Protein AF-A0A1F1ZVW0-F1 (afdb_monomer_lite)

Foldseek 3Di:
DQLVLLLPDDQDDLVLLLVLLVCLQPFFAAQDADPVFFDFPPDDDPPLKDKDWDFLLLEHADHPPDPVSDDPLQCCVVCVPDPDPDPDPDPSSVLSVVLSVVSVCSCPVVVVCQQQCADPVRHRNPDQQNAFEWEWAFAPLGIHTYGDDHNRSSSSSCVSSSPGIGIHIYRYTDDPRFADQDDPDPQNLLLLLLQQLCCVLVQWPFPDSNPRNPGRDIHGDDRQNSLNHALVSNLSNQVSSCVSSVHHDQDASSPHHPVCSPDSVSSSVNSVVVVCVVVVVVVVVVVVPVVDDDDDDDDPPVPVPPDD

pLDDT: mean 71.46, std 17.88, range [31.06, 96.62]

Structure (mmCIF, N/CA/C/O backbone):
data_AF-A0A1F1ZVW0-F1
#
_entry.id   AF-A0A1F1ZVW0-F1
#
loop_
_atom_site.group_PDB
_atom_site.id
_atom_site.type_symbol
_atom_site.label_atom_id
_atom_site.label_alt_id
_atom_site.label_comp_id
_atom_site.label_asym_id
_atom_site.label_entity_id
_atom_site.label_seq_id
_atom_site.pdbx_PDB_ins_code
_atom_site.Cartn_x
_atom_site.Cartn_y
_atom_site.Cartn_z
_atom_site.occupancy
_atom_site.B_iso_or_equiv
_atom_site.auth_seq_id
_atom_site.auth_comp_id
_atom_site.auth_asym_id
_atom_site.auth_atom_id
_atom_site.pdbx_PDB_model_num
ATOM 1 N N . MET A 1 1 ? -19.404 8.427 11.739 1.00 70.25 1 MET A N 1
ATOM 2 C CA . MET A 1 1 ? -19.498 7.125 11.038 1.00 70.25 1 MET A CA 1
ATOM 3 C C . MET A 1 1 ? -18.916 6.008 11.901 1.00 70.25 1 MET A C 1
ATOM 5 O O . MET A 1 1 ? -19.648 5.076 12.195 1.00 70.25 1 MET A O 1
ATOM 9 N N . LEU A 1 2 ? -17.689 6.172 12.412 1.00 77.31 2 LEU A N 1
ATOM 10 C CA . LEU A 1 2 ? -17.030 5.263 13.364 1.00 77.31 2 LEU A CA 1
ATOM 11 C C . LEU A 1 2 ? -17.899 4.812 14.555 1.00 77.31 2 LEU A C 1
ATOM 13 O O . LEU A 1 2 ? -18.105 3.619 14.720 1.00 77.31 2 LEU A O 1
ATOM 17 N N . ILE A 1 3 ? -18.454 5.743 15.347 1.00 76.06 3 ILE A N 1
ATOM 18 C CA . ILE A 1 3 ? -19.299 5.408 16.517 1.00 76.06 3 ILE A CA 1
ATOM 19 C C . ILE A 1 3 ? -20.437 4.461 16.127 1.00 76.06 3 ILE A C 1
ATOM 21 O O . ILE A 1 3 ? -20.631 3.419 16.741 1.00 76.06 3 ILE A O 1
ATOM 25 N N . LYS A 1 4 ? -21.166 4.804 15.058 1.00 78.88 4 LYS A N 1
ATOM 26 C CA . LYS A 1 4 ? -22.288 3.995 14.571 1.00 78.88 4 LYS A CA 1
ATOM 27 C C . LYS A 1 4 ? -21.830 2.605 14.124 1.00 78.88 4 LYS A C 1
ATOM 29 O O . LYS A 1 4 ? -22.519 1.639 14.422 1.00 78.88 4 LYS A O 1
ATOM 34 N N . HIS A 1 5 ? -20.676 2.508 13.457 1.00 84.50 5 HIS A N 1
ATOM 35 C CA . HIS A 1 5 ? -20.071 1.228 13.071 1.00 84.50 5 HIS A CA 1
ATOM 36 C C . HIS A 1 5 ? -19.801 0.359 14.304 1.00 84.50 5 HIS A C 1
ATOM 38 O O . HIS A 1 5 ? -20.358 -0.732 14.404 1.00 84.50 5 HIS A O 1
ATOM 44 N N . LEU A 1 6 ? -19.067 0.894 15.288 1.00 83.06 6 LEU A N 1
ATOM 45 C CA . LEU A 1 6 ? -18.725 0.196 16.535 1.00 83.06 6 LEU A CA 1
ATOM 46 C C . LEU A 1 6 ? -19.959 -0.212 17.357 1.00 83.06 6 LEU A C 1
ATOM 48 O O . LEU A 1 6 ? -19.974 -1.274 17.967 1.00 83.06 6 LEU A O 1
ATOM 52 N N . GLN A 1 7 ? -21.015 0.602 17.358 1.00 83.19 7 GLN A N 1
ATOM 53 C CA . GLN A 1 7 ? -22.271 0.281 18.048 1.00 83.19 7 GLN A CA 1
ATOM 54 C C . GLN A 1 7 ? -23.087 -0.803 17.341 1.00 83.19 7 GLN A C 1
ATOM 56 O O . GLN A 1 7 ? -23.836 -1.532 17.991 1.00 83.19 7 GLN A O 1
ATOM 61 N N . SER A 1 8 ? -22.981 -0.878 16.014 1.00 85.44 8 SER A N 1
ATOM 62 C CA . SER A 1 8 ? -23.747 -1.817 15.190 1.00 85.44 8 SER A CA 1
ATOM 63 C C . SER A 1 8 ? -23.077 -3.180 15.024 1.00 85.44 8 SER A C 1
ATOM 65 O O . SER A 1 8 ? -23.758 -4.162 14.729 1.00 85.44 8 SER A O 1
ATOM 67 N N . MET A 1 9 ? -21.755 -3.251 15.202 1.00 86.38 9 MET A N 1
ATOM 68 C CA . MET A 1 9 ? -21.007 -4.484 15.004 1.00 86.38 9 MET A CA 1
ATOM 69 C C . MET A 1 9 ? -21.168 -5.443 16.185 1.00 86.38 9 MET A C 1
ATOM 71 O O . MET A 1 9 ? -21.270 -5.047 17.348 1.00 86.38 9 MET A O 1
ATOM 75 N N . LYS A 1 10 ? -21.138 -6.743 15.891 1.00 88.56 10 LYS A N 1
ATOM 76 C CA . LYS A 1 10 ? -20.913 -7.756 16.920 1.00 88.56 10 LYS A CA 1
ATOM 77 C C . LYS A 1 10 ? -19.448 -7.669 17.344 1.00 88.56 10 LYS A C 1
ATOM 79 O O . LYS A 1 10 ? -18.580 -7.703 16.478 1.00 88.56 10 LYS A O 1
ATOM 84 N N . VAL A 1 11 ? -19.187 -7.581 18.649 1.00 87.38 11 VAL A N 1
ATOM 85 C CA . VAL A 1 11 ? -17.819 -7.574 19.186 1.00 87.38 11 VAL A CA 1
ATOM 86 C C . VAL A 1 11 ? -17.130 -8.896 18.815 1.00 87.38 11 VAL A C 1
ATOM 88 O O . VAL A 1 11 ? -17.617 -9.948 19.246 1.00 87.38 11 VAL A O 1
ATOM 91 N N . PRO A 1 12 ? -16.050 -8.869 18.013 1.00 88.75 12 PRO A N 1
ATOM 92 C CA . PRO A 1 12 ? -15.309 -10.073 17.662 1.00 88.75 12 PRO A CA 1
ATOM 93 C C . PRO A 1 12 ? -14.530 -10.602 18.874 1.00 88.75 12 PRO A C 1
ATOM 95 O O . PRO A 1 12 ? -14.140 -9.842 19.770 1.00 88.75 12 PRO A O 1
ATOM 98 N N . ASP A 1 13 ? -14.308 -11.913 18.921 1.00 92.06 13 ASP A N 1
ATOM 99 C CA . ASP A 1 13 ? -13.436 -12.495 19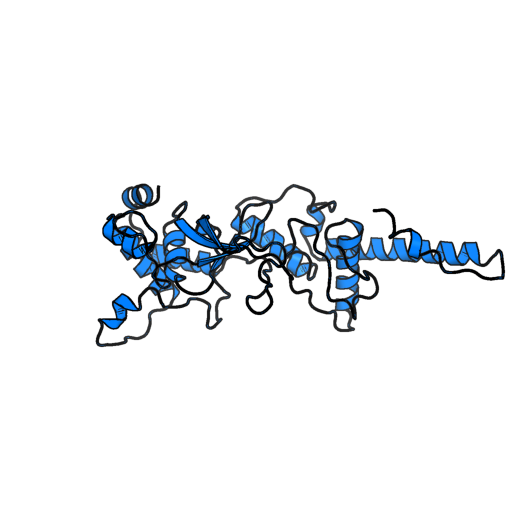.940 1.00 92.06 13 ASP A CA 1
ATOM 100 C C . ASP A 1 13 ? -11.951 -12.220 19.633 1.00 92.06 13 ASP A C 1
ATOM 102 O O . ASP A 1 13 ? -11.577 -11.802 18.533 1.00 92.06 13 ASP A O 1
ATOM 106 N N . VAL A 1 14 ? -11.090 -12.404 20.638 1.00 88.88 14 VAL A N 1
ATOM 107 C CA . VAL A 1 14 ? -9.652 -12.116 20.508 1.00 88.88 14 VAL A CA 1
ATOM 108 C C . VAL A 1 14 ? -8.997 -13.026 19.467 1.00 88.88 14 VAL A C 1
ATOM 110 O O . VAL A 1 14 ? -8.087 -12.584 18.768 1.00 88.88 14 VAL A O 1
ATOM 113 N N . ASP A 1 15 ? -9.470 -14.263 19.304 1.00 92.19 15 ASP A N 1
ATOM 114 C CA . ASP A 1 15 ? -8.920 -15.212 18.332 1.00 92.19 15 ASP A CA 1
ATOM 115 C C . ASP A 1 15 ? -9.205 -14.769 16.891 1.00 92.19 15 ASP A C 1
ATOM 117 O O . ASP A 1 15 ? -8.332 -14.836 16.020 1.00 92.19 15 ASP A O 1
ATOM 121 N N . GLU A 1 16 ? -10.417 -14.286 16.623 1.00 94.62 16 GLU A N 1
ATOM 122 C CA . GLU A 1 16 ? -10.809 -13.705 15.346 1.00 94.62 16 GLU A CA 1
ATOM 123 C C . GLU A 1 16 ? -10.012 -12.431 15.054 1.00 94.62 16 GLU A C 1
ATOM 125 O O . GLU A 1 16 ? -9.454 -12.293 13.963 1.00 94.62 16 GLU A O 1
ATOM 130 N N . LEU A 1 17 ? -9.891 -11.527 16.031 1.00 92.44 17 LEU A N 1
ATOM 131 C CA . LEU A 1 17 ? -9.107 -10.296 15.887 1.00 92.44 17 LEU A CA 1
ATOM 132 C C . LEU A 1 17 ? -7.632 -10.600 15.632 1.00 92.44 17 LEU A C 1
ATOM 134 O O . LEU A 1 17 ? -7.040 -10.020 14.724 1.00 92.44 17 LEU A O 1
ATOM 138 N N . THR A 1 18 ? -7.060 -11.559 16.360 1.00 90.19 18 THR A N 1
ATOM 139 C CA . THR A 1 18 ? -5.677 -12.012 16.171 1.00 90.19 18 THR A CA 1
ATOM 140 C C . THR A 1 18 ? -5.469 -12.486 14.737 1.00 90.19 18 THR A C 1
ATOM 142 O O . THR A 1 18 ? -4.550 -12.013 14.073 1.00 90.19 18 THR A O 1
ATOM 145 N N . LYS A 1 19 ? -6.365 -13.329 14.201 1.00 92.06 19 LYS A N 1
ATOM 146 C CA . LYS A 1 19 ? -6.298 -13.775 12.796 1.00 92.06 19 LYS A CA 1
ATOM 147 C C . LYS A 1 19 ? -6.348 -12.604 11.818 1.00 92.06 19 LYS A C 1
ATOM 149 O O . LYS A 1 19 ? -5.546 -12.559 10.887 1.00 92.06 19 LYS A O 1
ATOM 154 N N . ARG A 1 20 ? -7.255 -11.644 12.026 1.00 92.44 20 ARG A N 1
ATOM 155 C CA . ARG A 1 20 ? -7.374 -10.450 11.172 1.00 92.44 20 ARG A CA 1
ATOM 156 C C . ARG A 1 20 ? -6.099 -9.606 11.201 1.00 92.44 20 ARG A C 1
ATOM 158 O O . ARG A 1 20 ? -5.652 -9.158 10.150 1.00 92.44 20 ARG A O 1
ATOM 165 N N . ILE A 1 21 ? -5.480 -9.433 12.367 1.00 88.69 21 ILE A N 1
ATOM 166 C CA . ILE A 1 21 ? -4.239 -8.660 12.517 1.00 88.69 21 ILE A CA 1
ATOM 167 C C . ILE A 1 21 ? -3.048 -9.418 11.925 1.00 88.69 21 ILE A C 1
ATOM 169 O O . ILE A 1 21 ? -2.211 -8.804 11.273 1.00 88.69 21 ILE A O 1
ATOM 173 N N . THR A 1 22 ? -2.981 -10.745 12.064 1.00 88.00 22 THR A N 1
ATOM 174 C CA . THR A 1 22 ? -1.976 -11.564 11.367 1.00 88.00 22 THR A CA 1
ATOM 175 C C . THR A 1 22 ? -2.105 -11.419 9.852 1.00 88.00 22 THR A C 1
ATOM 177 O O . THR A 1 22 ? -1.102 -11.226 9.165 1.00 88.00 22 THR A O 1
ATOM 180 N N . LEU A 1 23 ? -3.331 -11.455 9.320 1.00 88.56 23 LEU A N 1
ATOM 181 C CA . LEU A 1 23 ? -3.586 -11.206 7.899 1.00 88.56 23 LEU A CA 1
ATOM 182 C C . LEU A 1 23 ? -3.176 -9.785 7.504 1.00 88.56 23 LEU A C 1
ATOM 184 O O . LEU A 1 23 ? -2.506 -9.616 6.497 1.00 88.56 23 LEU A O 1
ATOM 188 N N . PHE A 1 24 ? -3.509 -8.776 8.313 1.00 86.62 24 PHE A N 1
ATOM 189 C CA . PHE A 1 24 ? -3.108 -7.379 8.110 1.00 86.62 24 PHE A CA 1
ATOM 190 C C . PHE A 1 24 ? -1.580 -7.205 8.076 1.00 86.62 24 PHE A C 1
ATOM 192 O O . PHE A 1 24 ? -1.043 -6.542 7.193 1.00 86.62 24 PHE A O 1
ATOM 199 N N . ALA A 1 25 ? -0.870 -7.858 8.995 1.00 83.81 25 ALA A N 1
ATOM 200 C CA . ALA A 1 25 ? 0.585 -7.836 9.100 1.00 83.81 25 ALA A CA 1
ATOM 201 C C . ALA A 1 25 ? 1.308 -8.577 7.969 1.00 83.81 25 ALA A C 1
ATOM 203 O O . ALA A 1 25 ? 2.457 -8.257 7.664 1.00 83.81 25 ALA A O 1
ATOM 204 N N . SER A 1 26 ? 0.666 -9.571 7.360 1.00 84.44 26 SER A N 1
ATOM 205 C CA . SER A 1 26 ? 1.253 -10.402 6.301 1.00 84.44 26 SER A CA 1
ATOM 206 C C . SER A 1 26 ? 0.891 -9.942 4.890 1.00 84.44 26 SER A C 1
ATOM 208 O O . SER A 1 26 ? 1.300 -10.585 3.926 1.00 84.44 26 SER A O 1
ATOM 210 N N . ARG A 1 27 ? 0.162 -8.827 4.745 1.00 85.12 27 ARG A N 1
ATOM 211 C CA . ARG A 1 27 ? -0.215 -8.305 3.427 1.00 85.12 27 ARG A CA 1
ATOM 212 C C . ARG A 1 27 ? 1.022 -8.026 2.563 1.00 85.12 27 ARG A C 1
ATOM 214 O O . ARG A 1 27 ? 2.027 -7.538 3.096 1.00 85.12 27 ARG A O 1
ATOM 221 N N . PRO A 1 28 ? 0.941 -8.290 1.246 1.00 85.12 28 PRO A N 1
ATOM 222 C CA . PRO A 1 28 ? 1.934 -7.817 0.292 1.00 85.12 28 PRO A CA 1
ATOM 223 C C . PRO A 1 28 ? 2.124 -6.303 0.408 1.00 85.12 28 PRO A C 1
ATOM 225 O O . PRO A 1 28 ? 1.180 -5.572 0.726 1.00 85.12 28 PRO A O 1
ATOM 228 N N . ARG A 1 29 ? 3.344 -5.832 0.154 1.00 83.31 29 ARG A N 1
ATOM 229 C CA . ARG A 1 29 ? 3.700 -4.416 0.262 1.00 83.31 29 ARG A CA 1
ATOM 230 C C . ARG A 1 29 ? 4.197 -3.925 -1.090 1.00 83.31 29 ARG A C 1
ATOM 232 O O . ARG A 1 29 ? 5.075 -4.573 -1.651 1.00 83.31 29 ARG A O 1
ATOM 239 N N . PRO A 1 30 ? 3.675 -2.804 -1.607 1.00 85.88 30 PRO A N 1
ATOM 240 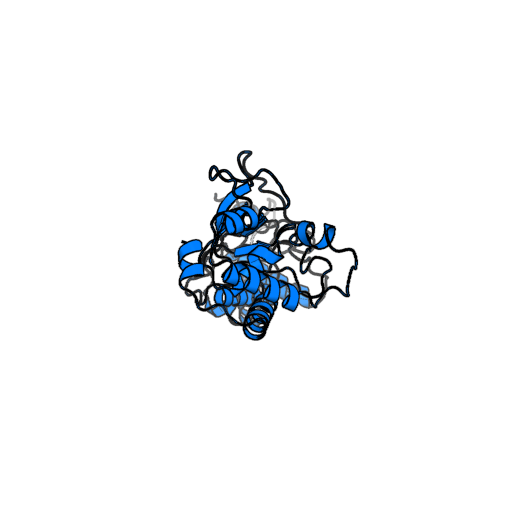C CA . PRO A 1 30 ? 4.356 -2.113 -2.679 1.00 85.88 30 PRO A CA 1
ATOM 241 C C . PRO A 1 30 ? 5.701 -1.604 -2.176 1.00 85.88 30 PRO A C 1
ATOM 243 O O . PRO A 1 30 ? 5.868 -1.312 -0.988 1.00 85.88 30 PRO A O 1
ATOM 246 N N . TYR A 1 31 ? 6.647 -1.471 -3.091 1.00 80.12 31 TYR A N 1
ATOM 247 C CA . TYR A 1 31 ? 7.909 -0.815 -2.825 1.00 80.12 31 TYR A CA 1
ATOM 248 C C . TYR A 1 31 ? 7.637 0.639 -2.423 1.00 80.12 31 TYR A C 1
ATOM 250 O O . TYR A 1 31 ? 7.040 1.403 -3.173 1.00 80.12 31 TYR A O 1
ATOM 258 N N . LEU A 1 32 ? 8.018 1.038 -1.213 1.00 75.81 32 LEU A N 1
ATOM 259 C CA . LEU A 1 32 ? 7.829 2.403 -0.721 1.00 75.81 32 LEU A CA 1
ATOM 260 C C . LEU A 1 32 ? 9.190 2.971 -0.314 1.00 75.81 32 LEU A C 1
ATOM 262 O O . LEU A 1 32 ? 10.005 2.232 0.237 1.00 75.81 32 LEU A O 1
ATOM 266 N N . PRO A 1 33 ? 9.450 4.268 -0.547 1.00 66.69 33 PRO A N 1
ATOM 267 C CA . PRO A 1 33 ? 10.715 4.881 -0.175 1.00 66.69 33 PRO A CA 1
ATOM 268 C C . PRO A 1 33 ? 10.929 4.762 1.336 1.00 66.69 33 PRO A C 1
ATOM 270 O O . PRO A 1 33 ? 10.017 5.007 2.133 1.00 66.69 33 PRO A O 1
ATOM 273 N N . ASP A 1 34 ? 12.129 4.345 1.730 1.00 60.72 34 ASP A N 1
ATOM 274 C CA . ASP A 1 34 ? 12.476 4.152 3.135 1.00 60.72 34 ASP A CA 1
ATOM 275 C C . ASP A 1 34 ? 12.414 5.482 3.908 1.00 60.72 34 ASP A C 1
ATOM 277 O O . ASP A 1 34 ? 12.718 6.538 3.356 1.00 60.72 34 ASP A O 1
ATOM 281 N N . GLU A 1 35 ? 12.033 5.450 5.188 1.00 53.25 35 GLU A N 1
ATOM 282 C CA . GLU A 1 35 ? 11.898 6.651 6.041 1.00 53.25 35 GLU A CA 1
ATOM 283 C C . GLU A 1 35 ? 13.219 7.435 6.146 1.00 53.25 35 GLU A C 1
ATOM 285 O O . GLU A 1 35 ? 13.221 8.653 6.302 1.00 53.25 35 GLU A O 1
ATOM 290 N N . SER A 1 36 ? 14.347 6.731 6.007 1.00 46.09 36 SER A N 1
ATOM 291 C CA . SER A 1 36 ? 15.713 7.268 6.027 1.00 46.09 36 SER A CA 1
ATOM 292 C C . SER A 1 36 ? 16.114 8.001 4.736 1.00 46.09 36 SER A C 1
ATOM 294 O O . SER A 1 36 ? 17.089 8.753 4.736 1.00 46.09 36 SER A O 1
ATOM 296 N N . PHE A 1 37 ? 15.395 7.751 3.634 1.00 40.69 37 PHE A N 1
ATOM 297 C CA . PHE A 1 37 ? 15.713 8.219 2.277 1.00 40.69 37 PHE A CA 1
ATOM 298 C C . PHE A 1 37 ? 14.573 9.000 1.606 1.00 40.69 37 PHE A C 1
ATOM 300 O O . PHE A 1 37 ? 14.809 9.667 0.597 1.00 40.69 37 PHE A O 1
ATOM 307 N N . GLY A 1 38 ? 13.356 8.946 2.152 1.00 42.25 38 GLY A N 1
ATOM 308 C CA . GLY A 1 38 ? 12.219 9.735 1.703 1.00 42.25 38 GLY A CA 1
ATOM 309 C C . GLY A 1 38 ? 12.491 11.211 1.949 1.00 42.25 38 GLY A C 1
ATOM 310 O O . GLY A 1 38 ? 12.619 11.653 3.090 1.00 42.25 38 GLY A O 1
ATOM 311 N N . GLN A 1 39 ? 12.596 11.991 0.879 1.00 45.06 39 GLN A N 1
ATOM 312 C CA . GLN A 1 39 ? 12.628 13.435 1.025 1.00 45.06 39 GLN A CA 1
ATOM 313 C C . GLN A 1 39 ? 11.200 13.895 1.321 1.00 45.06 39 GLN A C 1
ATOM 315 O O . GLN A 1 39 ? 10.241 13.494 0.661 1.00 45.06 39 GLN A O 1
ATOM 320 N N . LEU A 1 40 ? 11.065 14.740 2.341 1.00 49.38 40 LEU A N 1
ATOM 321 C CA . LEU A 1 40 ? 9.912 15.624 2.489 1.00 49.38 40 LEU A CA 1
ATOM 322 C C . LEU A 1 40 ? 9.681 16.382 1.175 1.00 49.38 40 LEU A C 1
ATOM 324 O O . LEU A 1 40 ? 10.642 16.652 0.454 1.00 49.38 40 LEU A O 1
ATOM 328 N N . TYR A 1 41 ? 8.423 16.705 0.879 1.00 43.06 41 TYR A N 1
ATOM 329 C CA . TYR A 1 41 ? 7.949 17.341 -0.352 1.00 43.06 41 TYR A CA 1
ATOM 330 C C . TYR A 1 41 ? 8.822 18.553 -0.756 1.00 43.06 41 TYR A C 1
ATOM 332 O O . TYR A 1 41 ? 8.572 19.697 -0.387 1.00 43.06 41 TYR A O 1
ATOM 340 N N . ALA A 1 42 ? 9.880 18.340 -1.541 1.00 43.94 42 ALA A N 1
ATOM 341 C CA . ALA A 1 42 ? 10.711 19.423 -2.057 1.00 43.94 42 ALA A CA 1
ATOM 342 C C . ALA A 1 42 ? 9.993 20.049 -3.260 1.00 43.94 42 ALA A C 1
ATOM 344 O O . ALA A 1 42 ? 10.318 19.772 -4.413 1.00 43.94 42 ALA A O 1
ATOM 345 N N . GLY A 1 43 ? 8.950 20.837 -2.988 1.00 39.88 43 GLY A N 1
ATOM 346 C CA . GLY A 1 43 ? 8.089 21.390 -4.031 1.00 39.88 43 GLY A CA 1
ATOM 347 C C . GLY A 1 43 ? 7.474 22.746 -3.720 1.00 39.88 43 GLY A C 1
ATOM 348 O O . GLY A 1 43 ? 7.610 23.642 -4.546 1.00 39.88 43 GLY A O 1
ATOM 349 N N . LEU A 1 44 ? 6.820 22.935 -2.568 1.00 37.38 44 LEU A N 1
ATOM 350 C CA . LEU A 1 44 ? 6.193 24.210 -2.184 1.00 37.38 44 LEU A CA 1
ATOM 351 C C . LEU A 1 44 ? 6.099 24.340 -0.646 1.00 37.38 44 LEU A C 1
ATOM 353 O O . LEU A 1 44 ? 5.929 23.322 0.011 1.00 37.38 44 LEU A O 1
ATOM 357 N N . PRO A 1 45 ? 6.178 25.552 -0.053 1.00 41.91 45 PRO A N 1
ATOM 358 C CA . PRO A 1 45 ? 6.372 25.741 1.393 1.00 41.91 45 PRO A CA 1
ATOM 359 C C . PRO A 1 45 ? 5.120 25.606 2.276 1.00 41.91 45 PRO A C 1
ATOM 361 O O . PRO A 1 45 ? 5.162 26.034 3.428 1.00 41.91 45 PRO A O 1
ATOM 364 N N . GLU A 1 46 ? 3.992 25.091 1.787 1.00 42.59 46 GLU A N 1
ATOM 365 C CA . GLU A 1 46 ? 2.729 25.182 2.532 1.00 42.59 46 GLU A CA 1
ATOM 366 C C . GLU A 1 46 ? 1.991 23.834 2.596 1.00 42.59 46 GLU A C 1
ATOM 368 O O . GLU A 1 46 ? 1.203 23.489 1.723 1.00 42.59 46 GLU A O 1
ATOM 373 N N . GLN A 1 47 ? 2.256 23.151 3.721 1.00 48.31 47 GLN A N 1
ATOM 374 C CA . GLN A 1 47 ? 1.561 22.013 4.349 1.00 48.31 47 GLN A CA 1
ATOM 375 C C . GLN A 1 47 ? 1.903 20.597 3.852 1.00 48.31 47 GLN A C 1
ATOM 377 O O . GLN A 1 47 ? 1.092 19.910 3.246 1.00 48.31 47 GLN A O 1
ATOM 382 N N . ASP A 1 48 ? 3.080 20.115 4.273 1.00 60.34 48 ASP A N 1
ATOM 383 C CA . ASP A 1 48 ? 3.542 18.714 4.167 1.00 60.34 48 ASP A CA 1
ATOM 384 C C . ASP A 1 48 ? 2.763 17.721 5.052 1.00 60.34 48 ASP A C 1
ATOM 386 O O . ASP A 1 48 ? 3.024 16.520 5.033 1.00 60.34 48 ASP A O 1
ATOM 390 N N . VAL A 1 49 ? 1.833 18.226 5.864 1.00 70.75 49 VAL A N 1
ATOM 391 C CA . VAL A 1 49 ? 1.080 17.475 6.865 1.00 70.75 49 VAL A CA 1
ATOM 392 C C . VAL A 1 49 ? -0.369 17.963 6.863 1.00 70.75 49 VAL A C 1
ATOM 394 O O . VAL A 1 49 ? -0.624 19.145 7.105 1.00 70.75 49 VAL A O 1
ATOM 397 N N . GLU A 1 50 ? -1.315 17.056 6.625 1.00 81.31 50 GLU A N 1
ATOM 398 C CA . GLU A 1 50 ? -2.753 17.346 6.561 1.00 81.31 50 GLU A CA 1
ATOM 399 C C . GLU A 1 50 ? -3.555 16.416 7.481 1.00 81.31 50 GLU A C 1
ATOM 401 O O . GLU A 1 50 ? -3.237 15.241 7.644 1.00 81.31 50 GLU A O 1
ATOM 406 N N . TRP A 1 51 ? -4.653 16.922 8.049 1.00 81.25 51 TRP A N 1
ATOM 407 C CA . TRP A 1 51 ? -5.653 16.076 8.700 1.00 81.25 51 TRP A CA 1
ATOM 408 C C . TRP A 1 51 ? -6.630 15.497 7.683 1.00 81.25 51 TRP A C 1
ATOM 410 O O . TRP A 1 51 ? -7.436 16.223 7.107 1.00 81.25 51 TRP A O 1
ATOM 420 N N . SER A 1 52 ? -6.602 14.178 7.522 1.00 84.56 52 SER A N 1
ATOM 421 C CA . SER A 1 52 ? -7.425 13.452 6.556 1.00 84.56 52 SER A CA 1
ATOM 422 C C . SER A 1 52 ? -8.216 12.320 7.202 1.00 84.56 52 SER A C 1
ATOM 424 O O . SER A 1 52 ? -7.814 11.734 8.207 1.00 84.56 52 SER A O 1
ATOM 426 N N . TRP A 1 53 ? -9.357 11.985 6.600 1.00 86.38 53 TRP A N 1
ATOM 427 C CA . TRP A 1 53 ? -10.085 10.757 6.913 1.00 86.38 53 TRP A CA 1
ATOM 428 C C . TRP A 1 53 ? -9.524 9.621 6.064 1.00 86.38 53 TRP A C 1
ATOM 430 O O . TRP A 1 53 ? -9.800 9.552 4.869 1.00 86.38 53 TRP A O 1
ATOM 440 N N . ILE A 1 54 ? -8.764 8.720 6.679 1.00 88.19 54 ILE A N 1
ATOM 441 C CA . ILE A 1 54 ? -8.115 7.607 5.979 1.00 88.19 54 ILE A CA 1
ATOM 442 C C . ILE A 1 54 ? -8.853 6.297 6.234 1.00 88.19 54 ILE A C 1
ATOM 444 O O . ILE A 1 54 ? -9.461 6.118 7.290 1.00 88.19 54 ILE A O 1
ATOM 448 N N . ASN A 1 55 ? -8.772 5.360 5.290 1.00 90.38 55 ASN A N 1
ATOM 449 C CA . ASN A 1 55 ? -9.246 3.991 5.485 1.00 90.38 55 ASN A CA 1
ATOM 450 C C . ASN A 1 55 ? -8.145 3.157 6.174 1.00 90.38 55 ASN A C 1
ATOM 452 O O . ASN A 1 55 ? -7.124 2.887 5.535 1.00 90.38 55 ASN A O 1
ATOM 456 N N . PRO A 1 56 ? -8.339 2.688 7.425 1.00 89.00 56 PRO A N 1
ATOM 457 C CA . PRO A 1 56 ? -7.360 1.857 8.131 1.00 89.00 56 PRO A CA 1
ATOM 458 C C . PRO A 1 56 ? -6.950 0.594 7.370 1.00 89.00 56 PRO A C 1
ATOM 460 O O . PRO A 1 56 ? -5.813 0.147 7.483 1.00 89.00 56 PRO A O 1
ATOM 463 N N . ASN A 1 57 ? -7.844 0.028 6.553 1.00 88.44 57 ASN A N 1
ATOM 464 C CA . ASN A 1 57 ? -7.535 -1.156 5.753 1.00 88.44 57 ASN A CA 1
ATOM 465 C C . ASN A 1 57 ? -6.553 -0.885 4.611 1.00 88.44 57 ASN A C 1
ATOM 467 O O . ASN A 1 57 ? -6.012 -1.844 4.070 1.00 88.44 57 ASN A O 1
ATOM 471 N N . ARG A 1 58 ? -6.303 0.376 4.254 1.00 88.25 58 ARG A N 1
ATOM 472 C CA . ARG A 1 58 ? -5.296 0.764 3.255 1.00 88.25 58 ARG A CA 1
ATOM 473 C C . ARG A 1 58 ? -3.959 1.157 3.886 1.00 88.25 58 ARG A C 1
ATOM 475 O O . ARG A 1 58 ? -3.049 1.581 3.178 1.00 88.25 58 ARG A O 1
ATOM 482 N N . ALA A 1 59 ? -3.845 1.025 5.207 1.00 88.44 59 ALA A N 1
ATOM 483 C CA . ALA A 1 59 ? -2.600 1.239 5.917 1.00 88.44 59 ALA A CA 1
ATOM 484 C C . ALA A 1 59 ? -1.738 -0.031 5.941 1.00 88.44 59 ALA A C 1
ATOM 486 O O . ALA A 1 59 ? -2.244 -1.148 6.041 1.00 88.44 59 ALA A O 1
ATOM 487 N N . LEU A 1 60 ? -0.425 0.157 5.886 1.00 86.50 60 LEU A N 1
ATOM 488 C CA . LEU A 1 60 ? 0.582 -0.889 5.960 1.00 86.50 60 LEU A CA 1
ATOM 489 C C . LEU A 1 60 ? 1.339 -0.798 7.282 1.00 86.50 60 LEU A C 1
ATOM 491 O O . LEU A 1 60 ? 1.829 0.270 7.663 1.00 86.50 60 LEU A O 1
ATOM 495 N N . LEU A 1 61 ? 1.474 -1.943 7.957 1.00 80.19 61 LEU A N 1
ATOM 496 C CA . LEU A 1 61 ? 2.476 -2.101 9.009 1.00 80.19 61 LEU A CA 1
ATOM 497 C C . LEU A 1 61 ? 3.873 -2.114 8.388 1.00 80.19 61 LEU A C 1
ATOM 499 O O . LEU A 1 61 ? 4.063 -2.607 7.268 1.00 80.19 61 LEU A O 1
ATOM 503 N N . LYS A 1 62 ? 4.860 -1.656 9.167 1.00 73.88 62 LYS A N 1
ATOM 504 C CA . LYS A 1 62 ? 6.279 -1.856 8.852 1.00 73.88 62 LYS A CA 1
ATOM 505 C C . LYS A 1 62 ? 6.584 -3.351 8.691 1.00 73.88 62 LYS A C 1
ATOM 507 O O . LYS A 1 62 ? 5.749 -4.211 8.986 1.00 73.88 62 LYS A O 1
ATOM 512 N N . GLU A 1 63 ? 7.758 -3.681 8.168 1.00 68.50 63 GLU A N 1
ATOM 513 C CA . GLU A 1 63 ? 8.105 -5.077 7.906 1.00 68.50 63 GLU A CA 1
ATOM 514 C C . GLU A 1 63 ? 8.138 -5.918 9.196 1.00 68.50 63 GLU A C 1
ATOM 516 O O . GLU A 1 63 ? 8.692 -5.471 10.211 1.00 68.50 63 GLU A O 1
ATOM 521 N N . PRO A 1 64 ? 7.560 -7.135 9.190 1.00 63.44 64 PRO A N 1
ATOM 522 C CA . PRO A 1 64 ? 7.650 -8.058 10.313 1.00 63.44 64 PRO A CA 1
ATOM 523 C C . PRO A 1 64 ? 9.109 -8.354 10.668 1.00 63.44 64 PRO A C 1
ATOM 525 O O . PRO A 1 64 ? 9.949 -8.531 9.795 1.00 63.44 64 PRO A O 1
ATOM 528 N N . GLY A 1 65 ? 9.421 -8.414 11.963 1.00 58.59 65 GLY A N 1
ATOM 529 C CA . GLY A 1 65 ? 10.787 -8.675 12.438 1.00 58.59 65 GLY A CA 1
ATOM 530 C C . GLY A 1 65 ? 11.689 -7.439 12.530 1.00 58.59 65 GLY A C 1
ATOM 531 O O . GLY A 1 65 ? 12.762 -7.522 13.126 1.00 58.59 65 GLY A O 1
ATOM 532 N N . THR A 1 66 ? 11.247 -6.274 12.048 1.00 58.69 66 THR A N 1
ATOM 533 C CA . THR A 1 66 ? 11.945 -5.004 12.299 1.00 58.69 66 THR A CA 1
ATOM 534 C C . THR A 1 66 ? 11.677 -4.493 13.718 1.00 58.69 66 THR A C 1
ATOM 536 O O . THR A 1 66 ? 10.607 -4.711 14.299 1.00 58.69 66 THR A O 1
ATOM 539 N N . GLN A 1 67 ? 12.640 -3.773 14.309 1.00 53.69 67 GLN A N 1
ATOM 540 C CA . GLN A 1 67 ? 12.474 -3.185 15.650 1.00 53.69 67 GLN A CA 1
ATOM 541 C C . GLN A 1 67 ? 11.255 -2.248 15.724 1.00 53.69 67 GLN A C 1
ATOM 543 O O . GLN A 1 67 ? 10.585 -2.192 16.758 1.00 53.69 67 GLN A O 1
ATOM 548 N N . SER A 1 68 ? 10.929 -1.593 14.609 1.00 55.59 68 SER A N 1
ATOM 549 C CA . SER A 1 68 ? 9.831 -0.644 14.433 1.00 55.59 68 SER A CA 1
ATOM 550 C C . SER A 1 68 ? 8.514 -1.275 13.961 1.00 55.59 68 SER A C 1
ATOM 552 O O . SER A 1 68 ? 7.539 -0.541 13.810 1.00 55.59 68 SER A O 1
ATOM 554 N N . PHE A 1 69 ? 8.449 -2.609 13.780 1.00 56.44 69 PHE A N 1
ATOM 555 C CA . PHE A 1 69 ? 7.263 -3.332 13.286 1.00 56.44 69 PHE A CA 1
ATOM 556 C C . PHE A 1 69 ? 5.965 -2.831 13.931 1.00 56.44 69 PHE A C 1
ATOM 558 O O . PHE A 1 69 ? 4.985 -2.548 13.242 1.00 56.44 69 PHE A O 1
ATOM 565 N N . ILE A 1 70 ? 5.994 -2.654 15.258 1.00 58.97 70 ILE A N 1
ATOM 566 C CA . ILE A 1 70 ? 4.952 -1.971 16.017 1.00 58.97 70 ILE A CA 1
ATOM 567 C C . ILE A 1 70 ? 5.624 -1.168 17.147 1.00 58.97 70 ILE A C 1
ATOM 569 O O . ILE A 1 70 ? 6.365 -1.744 17.948 1.00 58.97 70 ILE A O 1
ATOM 573 N N . HIS A 1 71 ? 5.397 0.150 17.196 1.00 55.19 71 HIS A N 1
ATOM 574 C CA . HIS A 1 71 ? 5.849 1.012 18.293 1.00 55.19 71 HIS A CA 1
ATOM 575 C C . HIS A 1 71 ? 4.793 1.069 19.406 1.00 55.19 71 HIS A C 1
ATOM 577 O O . HIS A 1 71 ? 3.708 1.623 19.216 1.00 55.19 71 HIS A O 1
ATOM 583 N N . ASP A 1 72 ? 5.148 0.535 20.574 1.00 47.53 72 ASP A N 1
ATOM 584 C CA . ASP A 1 72 ? 4.322 0.560 21.781 1.00 47.53 72 ASP A CA 1
ATOM 585 C C . ASP A 1 72 ? 4.464 1.905 22.510 1.00 47.53 72 ASP A C 1
ATOM 587 O O . ASP A 1 72 ? 5.305 2.099 23.389 1.00 47.53 72 ASP A O 1
ATOM 591 N N . ALA A 1 73 ? 3.677 2.884 22.071 1.00 48.47 73 ALA A N 1
ATOM 592 C CA . ALA A 1 73 ? 3.437 4.113 22.829 1.00 48.47 73 ALA A CA 1
ATOM 593 C C . ALA A 1 73 ? 1.958 4.273 23.219 1.00 48.47 73 ALA A C 1
ATOM 595 O O . ALA A 1 73 ? 1.631 5.129 24.038 1.00 48.47 73 ALA A O 1
ATOM 596 N N . SER A 1 74 ? 1.065 3.463 22.638 1.00 45.84 74 SER A N 1
ATOM 597 C CA . SER A 1 74 ? -0.390 3.577 22.792 1.00 45.84 74 SER A CA 1
ATOM 598 C C . SER A 1 74 ? -0.879 3.144 24.169 1.00 45.84 74 SER A C 1
ATOM 600 O O . SER A 1 74 ? -1.802 3.764 24.687 1.00 45.84 74 SER A O 1
ATOM 602 N N . ASP A 1 75 ? -0.242 2.131 24.763 1.00 45.69 75 ASP A N 1
ATOM 603 C CA . ASP A 1 75 ? -0.584 1.625 26.094 1.00 45.69 75 ASP A CA 1
ATOM 604 C C . ASP A 1 75 ? 0.353 2.158 27.185 1.00 45.69 75 ASP A C 1
ATOM 606 O O . ASP A 1 75 ? 0.241 1.765 28.344 1.00 45.69 75 ASP A O 1
ATOM 610 N N . ARG A 1 76 ? 1.250 3.103 26.871 1.00 47.72 76 ARG A N 1
ATOM 611 C CA . ARG A 1 76 ? 2.175 3.673 27.863 1.00 47.72 76 ARG A CA 1
ATOM 612 C C . ARG A 1 76 ? 1.432 4.296 29.048 1.00 47.72 76 ARG A C 1
ATOM 614 O O . ARG A 1 76 ? 1.795 4.031 30.183 1.00 47.72 76 ARG A O 1
ATOM 621 N N . ALA A 1 77 ? 0.337 5.014 28.795 1.00 46.41 77 ALA A N 1
ATOM 622 C CA . ALA A 1 77 ? -0.511 5.568 29.853 1.00 46.41 77 ALA A CA 1
ATOM 623 C C . ALA A 1 77 ? -1.204 4.483 30.707 1.00 46.41 77 ALA A C 1
ATOM 625 O O . ALA A 1 77 ? -1.419 4.681 31.898 1.00 46.41 77 ALA A O 1
ATOM 626 N N . TYR A 1 78 ? -1.524 3.322 30.127 1.00 49.28 78 TYR A N 1
ATOM 627 C CA . TYR A 1 78 ? -2.131 2.194 30.840 1.00 49.28 78 TYR A CA 1
ATOM 628 C C . TYR A 1 78 ? -1.091 1.406 31.660 1.00 49.28 78 TYR A C 1
ATOM 630 O O . TYR A 1 78 ? -1.337 1.063 32.818 1.00 49.28 78 TYR A O 1
ATOM 638 N N . TYR A 1 79 ? 0.097 1.171 31.096 1.00 50.16 79 TYR A N 1
ATOM 639 C CA . TYR A 1 79 ? 1.191 0.441 31.743 1.00 50.16 79 TYR A CA 1
ATOM 640 C C . TYR A 1 79 ? 2.003 1.280 32.736 1.00 50.16 79 TYR A C 1
ATOM 642 O O . TYR A 1 79 ? 2.589 0.708 33.654 1.00 50.16 79 TYR A O 1
ATOM 650 N N . ASP A 1 80 ? 2.000 2.613 32.632 1.00 51.06 80 ASP A N 1
ATOM 651 C CA . ASP A 1 80 ? 2.609 3.503 33.634 1.00 51.06 80 ASP A CA 1
ATOM 652 C C . ASP A 1 80 ? 1.919 3.377 35.013 1.00 51.06 80 ASP A C 1
ATOM 654 O O . ASP A 1 80 ? 2.499 3.738 36.039 1.00 51.06 80 ASP A O 1
ATOM 658 N N . HIS A 1 81 ? 0.710 2.801 35.062 1.00 47.00 81 HIS A N 1
ATOM 659 C CA . HIS A 1 81 ? -0.050 2.539 36.287 1.00 47.00 81 HIS A CA 1
ATOM 660 C C . HIS A 1 81 ? 0.024 1.086 36.796 1.00 47.00 81 HIS A C 1
ATOM 662 O O . HIS A 1 81 ? -0.537 0.795 37.854 1.00 47.00 81 HIS A O 1
ATOM 668 N N . GLN A 1 82 ? 0.719 0.175 36.103 1.00 48.81 82 GLN A N 1
ATOM 669 C CA . GLN A 1 82 ? 0.886 -1.215 36.543 1.00 48.81 82 GLN A CA 1
ATOM 670 C C . GLN A 1 82 ? 2.278 -1.447 37.147 1.00 48.81 82 GLN A C 1
ATOM 672 O O . GLN A 1 82 ? 3.309 -1.235 36.515 1.00 48.81 82 GLN A O 1
ATOM 677 N N . SER A 1 83 ? 2.312 -1.916 38.396 1.00 43.28 83 SER A N 1
ATOM 678 C CA . SER A 1 83 ? 3.538 -2.151 39.175 1.00 43.28 83 SER A CA 1
ATOM 679 C C . SER A 1 83 ? 4.361 -3.366 38.724 1.00 43.28 83 SER A C 1
ATOM 681 O O . SER A 1 83 ? 5.511 -3.504 39.135 1.00 43.28 83 SER A O 1
ATOM 683 N N . GLU A 1 84 ? 3.816 -4.229 37.864 1.00 49.03 84 GLU A N 1
ATOM 684 C CA . GLU A 1 84 ? 4.500 -5.414 37.345 1.00 49.03 84 GLU A CA 1
ATOM 685 C C . GLU A 1 84 ? 4.514 -5.385 35.816 1.00 49.03 84 GLU A C 1
ATOM 687 O O . GLU A 1 84 ? 3.496 -5.583 35.155 1.00 49.03 84 GLU A O 1
ATOM 692 N N . ARG A 1 85 ? 5.697 -5.158 35.235 1.00 46.00 85 ARG A N 1
ATOM 693 C CA . ARG A 1 85 ? 5.923 -5.363 33.801 1.00 46.00 85 ARG A CA 1
ATOM 694 C C . ARG A 1 85 ? 5.951 -6.868 33.535 1.00 46.00 85 ARG A C 1
ATOM 696 O O . ARG A 1 85 ? 7.006 -7.494 33.632 1.00 46.00 85 ARG A O 1
ATOM 703 N N . GLY A 1 86 ? 4.791 -7.457 33.249 1.00 46.16 86 GLY A N 1
ATOM 704 C CA . GLY A 1 86 ? 4.704 -8.825 32.737 1.00 46.16 86 GLY A CA 1
ATOM 705 C C . GLY A 1 86 ? 5.493 -8.994 31.431 1.00 46.16 86 GLY A C 1
ATOM 706 O O . GLY A 1 86 ? 5.953 -8.018 30.831 1.00 46.16 86 GLY A O 1
ATOM 707 N N . ARG A 1 87 ? 5.655 -10.239 30.955 1.00 44.47 87 ARG A N 1
ATOM 708 C CA . ARG A 1 87 ? 6.117 -10.463 29.573 1.00 44.47 87 ARG A CA 1
ATOM 709 C C . ARG A 1 87 ? 5.170 -9.700 28.651 1.00 44.47 87 ARG A C 1
ATOM 711 O O . ARG A 1 87 ? 3.973 -9.961 28.692 1.00 44.47 87 ARG A O 1
ATOM 718 N N . SER A 1 88 ? 5.714 -8.778 27.856 1.00 47.84 88 SER A N 1
ATOM 719 C CA . SER A 1 88 ? 4.955 -8.120 26.793 1.00 47.84 88 SER A CA 1
ATOM 720 C C . SER A 1 88 ? 4.267 -9.224 25.978 1.00 47.84 88 SER A C 1
ATOM 722 O O . SER A 1 88 ? 4.968 -10.158 25.561 1.00 47.84 88 SER A O 1
ATOM 724 N N . PRO A 1 89 ? 2.926 -9.212 25.856 1.00 52.62 89 PRO A N 1
ATOM 725 C CA . PRO A 1 89 ? 2.226 -10.186 25.032 1.00 52.62 89 PRO A CA 1
ATOM 726 C C . PRO A 1 89 ? 2.795 -10.153 23.611 1.00 52.62 89 PRO A C 1
ATOM 728 O O . PRO A 1 89 ? 3.410 -9.166 23.195 1.00 52.62 89 PRO A O 1
ATOM 731 N N . ASP A 1 90 ? 2.611 -11.241 22.860 1.00 69.00 90 ASP A N 1
ATOM 732 C CA . ASP A 1 90 ? 2.886 -11.199 21.425 1.00 69.00 90 ASP A CA 1
ATOM 733 C C . ASP A 1 90 ? 2.206 -9.954 20.827 1.00 69.00 90 ASP A C 1
ATOM 735 O O . ASP A 1 90 ? 1.049 -9.653 21.140 1.00 69.00 90 ASP A O 1
ATOM 739 N N . ARG A 1 91 ? 2.945 -9.184 20.017 1.00 73.62 91 ARG A N 1
ATOM 740 C CA . ARG A 1 91 ? 2.496 -7.855 19.580 1.00 73.62 91 ARG A CA 1
ATOM 741 C C . ARG A 1 91 ? 1.177 -7.919 18.795 1.00 73.62 91 ARG A C 1
ATOM 743 O O . ARG A 1 91 ? 0.413 -6.959 18.843 1.00 73.62 91 ARG A O 1
ATOM 750 N N . ILE A 1 92 ? 0.899 -9.027 18.096 1.00 78.62 92 ILE A N 1
ATOM 751 C CA . ILE A 1 92 ? -0.364 -9.252 17.377 1.00 78.62 92 ILE A CA 1
ATOM 752 C C . ILE A 1 92 ? -1.500 -9.441 18.385 1.00 78.62 92 ILE A C 1
ATOM 754 O O . ILE A 1 92 ? -2.530 -8.777 18.269 1.00 78.62 92 ILE A O 1
ATOM 758 N N . THR A 1 93 ? -1.308 -10.302 19.388 1.00 78.38 93 THR A N 1
ATOM 759 C CA . THR A 1 93 ? -2.304 -10.532 20.446 1.00 78.38 93 THR A CA 1
ATOM 760 C C . THR A 1 93 ? -2.592 -9.253 21.232 1.00 78.38 93 THR A C 1
ATOM 762 O O . THR A 1 93 ? -3.755 -8.950 21.476 1.00 78.38 93 THR A O 1
ATOM 765 N N . GLY A 1 94 ? -1.573 -8.439 21.529 1.00 78.06 94 GLY A N 1
ATOM 766 C CA . GLY A 1 94 ? -1.770 -7.136 22.175 1.00 78.06 94 GLY A CA 1
ATOM 767 C C . GLY A 1 94 ? -2.648 -6.177 21.354 1.00 78.06 94 GLY A C 1
ATOM 768 O O . GLY A 1 94 ? -3.541 -5.532 21.897 1.00 78.06 94 GLY A O 1
ATOM 769 N N . ILE A 1 95 ? -2.476 -6.127 20.023 1.00 81.75 95 ILE A N 1
ATOM 770 C CA . ILE A 1 95 ? -3.375 -5.347 19.148 1.00 81.75 95 ILE A CA 1
ATOM 771 C C . ILE A 1 95 ? -4.795 -5.936 19.159 1.00 81.75 95 ILE A C 1
ATOM 773 O O . ILE A 1 95 ? -5.762 -5.178 19.116 1.00 81.75 95 ILE A O 1
ATOM 777 N N . ALA A 1 96 ? -4.942 -7.262 19.229 1.00 87.38 96 ALA A N 1
ATOM 778 C CA . ALA A 1 96 ? -6.245 -7.928 19.250 1.00 87.38 96 ALA A CA 1
ATOM 779 C C . ALA A 1 96 ? -7.027 -7.619 20.534 1.00 87.38 96 ALA A C 1
ATOM 781 O O . ALA A 1 96 ? -8.198 -7.244 20.472 1.00 87.38 96 ALA A O 1
ATOM 782 N N . GLU A 1 97 ? -6.370 -7.714 21.689 1.00 84.06 97 GLU A N 1
ATOM 783 C CA . GLU A 1 97 ? -6.935 -7.327 22.985 1.00 84.06 97 GLU A CA 1
ATOM 784 C C . GLU A 1 97 ? -7.318 -5.846 22.993 1.00 84.06 97 GLU A C 1
ATOM 786 O O . GLU A 1 97 ? -8.411 -5.478 23.437 1.00 84.06 97 GLU A O 1
ATOM 791 N N . PHE A 1 98 ? -6.466 -4.991 22.420 1.00 81.81 98 PHE A N 1
ATOM 792 C CA . PHE A 1 98 ? -6.776 -3.577 22.297 1.00 81.81 98 PHE A CA 1
ATOM 793 C C . PHE A 1 98 ? -7.987 -3.327 21.390 1.00 81.81 98 PHE A C 1
ATOM 795 O O . PHE A 1 98 ? -8.907 -2.622 21.792 1.00 81.81 98 PHE A O 1
ATOM 802 N N . ALA A 1 99 ? -8.050 -3.944 20.209 1.00 87.06 99 ALA A N 1
ATOM 803 C CA . ALA A 1 99 ? -9.210 -3.864 19.321 1.00 87.06 99 ALA A CA 1
ATOM 804 C C . ALA A 1 99 ? -10.497 -4.311 20.029 1.00 87.06 99 ALA A C 1
ATOM 806 O O . ALA A 1 99 ? -11.538 -3.660 19.914 1.00 87.06 99 ALA A O 1
ATOM 807 N N . GLN A 1 100 ? -10.424 -5.376 20.826 1.00 87.31 100 GLN A N 1
ATOM 808 C CA . GLN A 1 100 ? -11.565 -5.840 21.601 1.00 87.31 100 GLN A CA 1
ATOM 809 C C . GLN A 1 100 ? -11.995 -4.818 22.664 1.00 87.31 100 GLN A C 1
ATOM 811 O O . GLN A 1 100 ? -13.195 -4.600 22.837 1.00 87.31 100 GLN A O 1
ATOM 816 N N . ARG A 1 101 ? -11.049 -4.150 23.338 1.00 82.25 101 ARG A N 1
ATOM 817 C CA . ARG A 1 101 ? -11.342 -3.045 24.270 1.00 82.25 101 ARG A CA 1
ATOM 818 C C . ARG A 1 101 ? -12.113 -1.920 23.571 1.00 82.25 101 ARG A C 1
ATOM 820 O O . ARG A 1 101 ? -13.189 -1.559 24.041 1.00 82.25 101 ARG A O 1
ATOM 827 N N . ILE A 1 102 ? -11.645 -1.465 22.405 1.00 81.69 102 ILE A N 1
ATOM 828 C CA . ILE A 1 102 ? -12.322 -0.430 21.594 1.00 81.69 102 ILE A CA 1
ATOM 829 C C . ILE A 1 102 ? -13.759 -0.845 21.252 1.00 81.69 102 ILE A C 1
ATOM 831 O O . ILE A 1 102 ? -14.697 -0.056 21.373 1.00 81.69 102 ILE A O 1
ATOM 835 N N . ALA A 1 103 ? -13.947 -2.093 20.819 1.00 84.19 103 ALA A N 1
ATOM 836 C CA . ALA A 1 103 ? -15.264 -2.610 20.462 1.00 84.19 103 ALA A CA 1
ATOM 837 C C . ALA A 1 103 ? -16.199 -2.725 21.680 1.00 84.19 103 ALA A C 1
ATOM 839 O O . ALA A 1 103 ? -17.389 -2.417 21.580 1.00 84.19 103 ALA A O 1
ATOM 840 N N . ASN A 1 104 ? -15.670 -3.125 22.839 1.00 83.38 104 ASN A N 1
ATOM 841 C CA . ASN A 1 104 ? -16.423 -3.237 24.091 1.00 83.38 104 ASN A CA 1
ATOM 842 C C . ASN A 1 104 ? -16.859 -1.884 24.654 1.00 83.38 104 ASN A C 1
ATOM 844 O O . ASN A 1 104 ? -17.936 -1.796 25.240 1.00 83.38 104 ASN A O 1
ATOM 848 N N . GLU A 1 105 ? -16.081 -0.829 24.421 1.00 79.81 105 GLU A N 1
ATOM 849 C CA . GLU A 1 105 ? -16.465 0.547 24.751 1.00 79.81 105 GLU A CA 1
ATOM 850 C C . GLU A 1 105 ? -17.611 1.064 23.862 1.00 79.81 105 GLU A C 1
ATOM 852 O O . GLU A 1 105 ? -18.155 2.131 24.127 1.00 79.81 105 GLU A O 1
ATOM 857 N N . ARG A 1 106 ? -18.012 0.323 22.811 1.00 70.31 106 ARG A N 1
ATOM 858 C CA . ARG A 1 106 ? -19.164 0.609 21.924 1.00 70.31 106 ARG A CA 1
ATOM 859 C C . ARG A 1 106 ? -19.235 2.058 21.439 1.00 70.31 106 ARG A C 1
ATOM 861 O O . ARG A 1 106 ? -20.313 2.607 21.205 1.00 70.31 106 ARG A O 1
ATOM 868 N N . GLY A 1 107 ? -18.081 2.688 21.286 1.00 62.88 107 GLY A N 1
ATOM 869 C CA . GLY A 1 107 ? -17.991 4.080 20.900 1.00 62.88 107 GLY A CA 1
ATOM 870 C C . GLY A 1 107 ? -18.579 5.075 21.901 1.00 62.88 107 GLY A C 1
ATOM 871 O O . GLY A 1 107 ? -19.127 6.091 21.467 1.00 62.88 107 GLY A O 1
ATOM 872 N N . GLU A 1 108 ? -18.482 4.805 23.208 1.00 70.12 108 GLU A N 1
ATOM 873 C CA . GLU A 1 108 ? -18.632 5.845 24.227 1.00 70.12 108 GLU A CA 1
ATOM 874 C C . GLU A 1 108 ? -17.759 7.044 23.846 1.00 70.12 108 GLU A C 1
ATOM 876 O O . GLU A 1 108 ? -16.558 6.916 23.598 1.00 70.12 108 GLU A O 1
ATOM 881 N N . GLU A 1 109 ? -18.390 8.215 23.750 1.00 65.25 109 GLU A N 1
ATOM 882 C CA . GLU A 1 109 ? -17.788 9.410 23.155 1.00 65.25 109 GLU A CA 1
ATOM 883 C C . GLU A 1 109 ? -16.458 9.769 23.821 1.00 65.25 109 GLU A C 1
ATOM 885 O O . GLU A 1 109 ? -15.486 10.057 23.130 1.00 65.25 109 GLU A O 1
ATOM 890 N N . ARG A 1 110 ? -16.388 9.642 25.151 1.00 67.31 110 ARG A N 1
ATOM 891 C CA . ARG A 1 110 ? -15.181 9.898 25.939 1.00 67.31 110 ARG A CA 1
ATOM 892 C C . ARG A 1 110 ? -14.045 8.910 25.638 1.00 67.31 110 ARG A C 1
ATOM 894 O O . ARG A 1 110 ? -12.906 9.343 25.510 1.00 67.31 110 ARG A O 1
ATOM 901 N N . GLY A 1 111 ? -14.350 7.618 25.499 1.00 66.12 111 GLY A N 1
ATOM 902 C CA . GLY A 1 111 ? -13.353 6.587 25.178 1.00 66.12 111 GLY A CA 1
ATOM 903 C C . GLY A 1 111 ? -12.796 6.753 23.764 1.00 66.12 111 GLY A C 1
ATOM 904 O O . GLY A 1 111 ? -11.590 6.685 23.550 1.00 66.12 111 GLY A O 1
ATOM 905 N N . LEU A 1 112 ? -13.649 7.101 22.794 1.00 66.19 112 LEU A N 1
ATOM 906 C CA . LEU A 1 112 ? -13.199 7.389 21.427 1.00 66.19 112 LEU A CA 1
ATOM 907 C C . LEU A 1 112 ? -12.449 8.710 21.291 1.00 66.19 112 LEU A C 1
ATOM 909 O O . LEU A 1 112 ? -11.536 8.803 20.474 1.00 66.19 112 LEU A O 1
ATOM 913 N N . GLN A 1 113 ? -12.834 9.723 22.060 1.00 66.38 113 GLN A N 1
ATOM 914 C CA . GLN A 1 113 ? -12.110 10.987 22.152 1.00 66.38 113 GLN A CA 1
ATOM 915 C C . GLN A 1 113 ? -10.674 10.750 22.628 1.00 66.38 113 GLN A C 1
ATOM 917 O O . GLN A 1 113 ? -9.725 11.189 21.982 1.00 66.38 113 GLN A O 1
ATOM 922 N N . GLU A 1 114 ? -10.498 9.955 23.680 1.00 63.56 114 GLU A N 1
ATOM 923 C CA . GLU A 1 114 ? -9.178 9.546 24.164 1.00 63.56 114 GLU A CA 1
ATOM 924 C C . GLU A 1 114 ? -8.420 8.688 23.136 1.00 63.56 114 GLU A C 1
ATOM 926 O O . GLU A 1 114 ? -7.236 8.912 22.879 1.00 63.56 114 GLU A O 1
ATOM 931 N N . LEU A 1 115 ? -9.116 7.758 22.477 1.00 67.19 115 LEU A N 1
ATOM 932 C CA . LEU A 1 115 ? -8.540 6.880 21.462 1.00 67.19 115 LEU A CA 1
ATOM 933 C C . LEU A 1 115 ? -8.016 7.632 20.232 1.00 67.19 115 LEU A C 1
ATOM 935 O O . LEU A 1 115 ? -6.976 7.265 19.693 1.00 67.19 115 LEU A O 1
ATOM 939 N N . LEU A 1 116 ? -8.754 8.636 19.762 1.00 68.12 116 LEU A N 1
ATOM 940 C CA . LEU A 1 116 ? -8.451 9.381 18.538 1.00 68.12 116 LEU A CA 1
ATOM 941 C C . LEU A 1 116 ? -7.681 10.679 18.803 1.00 68.12 116 LEU A C 1
ATOM 943 O O . LEU A 1 116 ? -7.363 11.400 17.858 1.00 68.12 116 LEU A O 1
ATOM 947 N N . GLY A 1 117 ? -7.419 11.006 20.071 1.00 64.19 117 GLY A N 1
ATOM 948 C CA . GLY A 1 117 ? -6.849 12.292 20.453 1.00 64.19 117 GLY A CA 1
ATOM 949 C C . GLY A 1 117 ? -7.762 13.464 20.083 1.00 64.19 117 GLY A C 1
ATOM 950 O O . GLY A 1 117 ? -7.277 14.481 19.599 1.00 64.19 117 GLY A O 1
ATOM 951 N N . ILE A 1 118 ? -9.076 13.329 20.277 1.00 65.25 118 ILE A N 1
ATOM 952 C CA . ILE A 1 118 ? -10.081 14.380 20.059 1.00 65.25 118 ILE A CA 1
ATOM 953 C C . ILE A 1 118 ? -10.545 14.889 21.428 1.00 65.25 118 ILE A C 1
ATOM 955 O O . ILE A 1 118 ? -10.914 14.107 22.294 1.00 65.25 118 ILE A O 1
ATOM 959 N N . GLY A 1 119 ? -10.498 16.197 21.649 1.00 62.84 119 GLY A N 1
ATOM 960 C CA . GLY A 1 119 ? -10.931 16.858 22.871 1.00 62.84 119 GLY A CA 1
ATOM 961 C C . GLY A 1 119 ? -12.450 16.878 23.001 1.00 62.84 119 GLY A C 1
ATOM 962 O O . GLY A 1 119 ? -13.187 16.657 22.039 1.00 62.84 119 GLY A O 1
ATOM 963 N N . SER A 1 120 ? -12.938 17.201 24.198 1.00 65.38 120 SER A N 1
ATOM 964 C CA . SER A 1 120 ? -14.378 17.287 24.473 1.00 65.38 120 SER A CA 1
ATOM 965 C C . SER A 1 120 ? -15.093 18.398 23.692 1.00 65.38 120 SER A C 1
ATOM 967 O O . SER A 1 120 ? -16.317 18.408 23.620 1.00 65.38 120 SER A O 1
ATOM 969 N N . ASP A 1 121 ? -14.344 19.342 23.122 1.00 63.72 121 ASP A N 1
ATOM 970 C CA . ASP A 1 121 ? -14.817 20.401 22.226 1.00 63.72 121 ASP A CA 1
ATOM 971 C C . ASP A 1 121 ? -14.746 20.012 20.734 1.00 63.72 121 ASP A C 1
ATOM 973 O O . ASP A 1 121 ? -15.023 20.837 19.864 1.00 63.72 121 ASP A O 1
ATOM 977 N N . GLY A 1 122 ? -14.371 18.765 20.426 1.00 60.25 122 GLY A N 1
ATOM 978 C CA . GLY A 1 122 ? -14.175 18.271 19.063 1.00 60.25 122 GLY A CA 1
ATOM 979 C C . GLY A 1 122 ? -12.870 18.733 18.409 1.00 60.25 122 GLY A C 1
ATOM 980 O O . GLY A 1 122 ? -12.610 18.364 17.264 1.00 60.25 122 GLY A O 1
ATOM 981 N N . SER A 1 123 ? -12.043 19.519 19.110 1.00 63.97 123 SER A N 1
ATOM 982 C CA . SER A 1 123 ? -10.710 19.892 18.635 1.00 63.97 123 SER A CA 1
ATOM 983 C C . SER A 1 123 ? -9.752 18.710 18.743 1.00 63.97 123 SER A C 1
ATOM 985 O O . SER A 1 123 ? -9.947 17.805 19.546 1.00 63.97 123 SER A O 1
ATOM 987 N N . ILE A 1 124 ? -8.695 18.681 17.941 1.00 62.66 124 ILE A N 1
ATOM 988 C CA . ILE A 1 124 ? -7.690 17.623 18.051 1.00 62.66 124 ILE A CA 1
ATOM 989 C C . ILE A 1 124 ? -6.747 17.970 19.201 1.00 62.66 124 ILE A C 1
ATOM 991 O O . ILE A 1 124 ? -6.070 19.002 19.170 1.00 62.66 124 ILE A O 1
ATOM 995 N N . ILE A 1 125 ? -6.663 17.090 20.199 1.00 64.62 125 ILE A N 1
ATOM 996 C CA . ILE A 1 125 ? -5.765 17.230 21.345 1.00 64.62 125 ILE A CA 1
ATOM 997 C C . ILE A 1 125 ? -4.338 17.356 20.810 1.00 64.62 125 ILE A C 1
ATOM 999 O O . ILE A 1 125 ? -3.860 16.543 20.013 1.00 64.62 125 ILE A O 1
ATOM 1003 N N . ASN A 1 126 ? -3.636 18.406 21.240 1.00 60.25 126 ASN A N 1
ATOM 1004 C CA . ASN A 1 126 ? -2.242 18.654 20.866 1.00 60.25 126 ASN A CA 1
ATOM 1005 C C . ASN A 1 126 ? -1.250 17.802 21.664 1.00 60.25 126 ASN A C 1
ATOM 1007 O O . ASN A 1 126 ? -0.181 18.263 22.052 1.00 60.25 126 ASN A O 1
ATOM 1011 N N . ASP A 1 127 ? -1.632 16.548 21.896 1.00 63.00 127 ASP A N 1
ATOM 1012 C CA . ASP A 1 127 ? -0.798 15.511 22.469 1.00 63.00 127 ASP A CA 1
ATOM 1013 C C . ASP A 1 127 ? -0.345 14.582 21.336 1.00 63.00 127 ASP A C 1
ATOM 1015 O O . ASP A 1 127 ? -1.124 13.812 20.767 1.00 63.00 127 ASP A O 1
ATOM 1019 N N . ARG A 1 128 ? 0.944 14.672 20.996 1.00 57.59 128 ARG A N 1
ATOM 1020 C CA . ARG A 1 128 ? 1.571 13.896 19.916 1.00 57.59 128 ARG A CA 1
ATOM 1021 C C . ARG A 1 128 ? 1.519 12.379 20.151 1.00 57.59 128 ARG A C 1
ATOM 1023 O O . ARG A 1 128 ? 1.803 11.632 19.223 1.00 57.59 128 ARG A O 1
ATOM 1030 N N . PHE A 1 129 ? 1.179 11.912 21.356 1.00 56.94 129 PHE A N 1
ATOM 1031 C CA . PHE A 1 129 ? 1.100 10.484 21.682 1.00 56.94 129 PHE A CA 1
ATOM 1032 C C . PHE A 1 129 ? -0.271 9.851 21.390 1.00 56.94 129 PHE A C 1
ATOM 1034 O O . PHE A 1 129 ? -0.374 8.622 21.305 1.00 56.94 129 PHE A O 1
ATOM 1041 N N . LEU A 1 130 ? -1.324 10.661 21.226 1.00 59.94 130 LEU A N 1
ATOM 1042 C CA . LEU A 1 130 ? -2.695 10.180 20.996 1.00 59.94 130 LEU A CA 1
ATOM 1043 C C . LEU A 1 130 ? -3.118 10.217 19.520 1.00 59.94 130 LEU A C 1
ATOM 1045 O O . LEU A 1 130 ? -4.061 9.530 19.138 1.00 59.94 130 LEU A O 1
ATOM 1049 N N . ARG A 1 131 ? -2.399 10.967 18.683 1.00 70.38 131 ARG A N 1
ATOM 1050 C CA . ARG A 1 131 ? -2.690 11.120 17.252 1.00 70.38 131 ARG A CA 1
ATOM 1051 C C . ARG A 1 131 ? -2.277 9.879 16.459 1.00 70.38 131 ARG A C 1
ATOM 1053 O O . ARG A 1 131 ? -1.294 9.222 16.793 1.00 70.38 131 ARG A O 1
ATOM 1060 N N . ILE A 1 132 ? -3.026 9.576 15.400 1.00 79.44 132 ILE A N 1
ATOM 1061 C CA . ILE A 1 132 ? -2.603 8.624 14.367 1.00 79.44 132 ILE A CA 1
ATOM 1062 C C . ILE A 1 132 ? -1.818 9.425 13.329 1.00 79.44 132 ILE A C 1
ATOM 1064 O O . ILE A 1 132 ? -2.406 10.284 12.676 1.00 79.44 132 ILE A O 1
ATOM 1068 N N . ASN A 1 133 ? -0.520 9.154 13.194 1.00 79.44 133 ASN A N 1
ATOM 1069 C CA . ASN A 1 133 ? 0.338 9.753 12.173 1.00 79.44 133 ASN A CA 1
ATOM 1070 C C . ASN A 1 133 ? 0.758 8.686 11.150 1.00 79.44 133 ASN A C 1
ATOM 1072 O O . ASN A 1 133 ? 1.133 7.569 11.519 1.00 79.44 133 ASN A O 1
ATOM 1076 N N . VAL A 1 134 ? 0.652 9.008 9.863 1.00 82.75 134 VAL A N 1
ATOM 1077 C CA . VAL A 1 134 ? 1.012 8.101 8.769 1.00 82.75 134 VAL A CA 1
ATOM 1078 C C . VAL A 1 134 ? 1.722 8.847 7.648 1.00 82.75 134 VAL A C 1
ATOM 1080 O O . VAL A 1 134 ? 1.432 10.009 7.383 1.00 82.75 134 VAL A O 1
ATOM 1083 N N . ASP A 1 135 ? 2.582 8.138 6.926 1.00 83.19 135 ASP A N 1
ATOM 1084 C CA . ASP A 1 135 ? 3.007 8.563 5.597 1.00 83.19 135 ASP A CA 1
ATOM 1085 C C . ASP A 1 135 ? 1.896 8.240 4.587 1.00 83.19 135 ASP A C 1
ATOM 1087 O O . ASP A 1 135 ? 1.385 7.116 4.579 1.00 83.19 135 ASP A O 1
ATOM 1091 N N . GLY A 1 136 ? 1.543 9.185 3.718 1.00 85.06 136 GLY A N 1
ATOM 1092 C CA . GLY A 1 136 ? 0.587 8.993 2.623 1.00 85.06 136 GLY A CA 1
ATOM 1093 C C . GLY A 1 136 ? 1.271 8.886 1.260 1.00 85.06 136 GLY A C 1
ATOM 1094 O O . GLY A 1 136 ? 2.192 9.646 0.966 1.00 85.06 136 GLY A O 1
ATOM 1095 N N . TYR A 1 137 ? 0.795 7.973 0.415 1.00 83.25 137 TYR A N 1
ATOM 1096 C CA . TYR A 1 137 ? 1.258 7.775 -0.959 1.00 83.25 137 TYR A CA 1
ATOM 1097 C C . TYR A 1 137 ? 0.060 7.726 -1.903 1.00 83.25 137 TYR A C 1
ATOM 1099 O O . TYR A 1 137 ? -0.765 6.814 -1.821 1.00 83.25 137 TYR A O 1
ATOM 1107 N N . GLU A 1 138 ? -0.023 8.686 -2.817 1.00 81.75 138 GLU A N 1
ATOM 1108 C CA . GLU A 1 138 ? -1.058 8.694 -3.851 1.00 81.75 138 GLU A CA 1
ATOM 1109 C C . GLU A 1 138 ? -0.825 7.549 -4.850 1.00 81.75 138 GLU A C 1
ATOM 1111 O O . GLU A 1 138 ? 0.308 7.279 -5.264 1.00 81.75 138 GLU A O 1
ATOM 1116 N N . SER A 1 139 ? -1.905 6.878 -5.262 1.00 83.12 139 SER A N 1
ATOM 1117 C CA . SER A 1 139 ? -1.868 5.910 -6.361 1.00 83.12 139 SER A CA 1
ATOM 1118 C C . SER A 1 139 ? -3.174 5.919 -7.163 1.00 83.12 139 SER A C 1
ATOM 1120 O O . SER A 1 139 ? -4.234 6.217 -6.608 1.00 83.12 139 SER A O 1
ATOM 1122 N N . PRO A 1 140 ? -3.162 5.517 -8.445 1.00 83.12 140 PRO A N 1
ATOM 1123 C CA . PRO A 1 140 ? -4.391 5.423 -9.236 1.00 83.12 140 PRO A CA 1
ATOM 1124 C C . PRO A 1 140 ? -5.393 4.351 -8.791 1.00 83.12 140 PRO A C 1
ATOM 1126 O O . PRO A 1 140 ? -6.520 4.368 -9.272 1.00 83.12 140 PRO A O 1
ATOM 1129 N N . LEU A 1 141 ? -5.016 3.445 -7.880 1.00 87.12 141 LEU A N 1
ATOM 1130 C CA . LEU A 1 141 ? -5.937 2.515 -7.204 1.00 87.12 141 LEU A CA 1
ATOM 1131 C C . LEU A 1 141 ? -6.368 3.030 -5.817 1.00 87.12 141 LEU A C 1
ATOM 1133 O O . LEU A 1 141 ? -6.880 2.272 -4.987 1.00 87.12 141 LEU A O 1
ATOM 1137 N N . GLY A 1 142 ? -6.120 4.311 -5.533 1.00 87.00 142 GLY A N 1
ATOM 1138 C CA . GLY A 1 142 ? -6.383 4.997 -4.270 1.00 87.00 142 GLY A CA 1
ATOM 1139 C C . GLY A 1 142 ? -5.157 5.098 -3.360 1.00 87.00 142 GLY A C 1
ATOM 1140 O O . GLY A 1 142 ? -4.154 4.402 -3.539 1.00 87.00 142 GLY A O 1
ATOM 1141 N N . ASP A 1 143 ? -5.262 5.929 -2.334 1.00 88.00 143 ASP A N 1
ATOM 1142 C CA . ASP A 1 143 ? -4.127 6.256 -1.470 1.00 88.00 143 ASP A CA 1
ATOM 1143 C C . ASP A 1 143 ? -3.701 5.074 -0.597 1.00 88.00 143 ASP A C 1
ATOM 1145 O O . ASP A 1 143 ? -4.528 4.294 -0.111 1.00 88.00 143 ASP A O 1
ATOM 1149 N N . ILE A 1 144 ? -2.396 4.927 -0.404 1.00 88.31 144 ILE A N 1
ATOM 1150 C CA . ILE A 1 144 ? -1.798 3.956 0.510 1.00 88.31 144 ILE A CA 1
ATOM 1151 C C . ILE A 1 144 ? -1.216 4.724 1.680 1.00 88.31 144 ILE A C 1
ATOM 1153 O O . ILE A 1 144 ? -0.588 5.765 1.497 1.00 88.31 144 ILE A O 1
ATOM 1157 N N . PHE A 1 145 ? -1.362 4.168 2.875 1.00 87.44 145 PHE A N 1
ATOM 1158 C CA . PHE A 1 145 ? -0.774 4.751 4.069 1.00 87.44 145 PHE A CA 1
ATOM 1159 C C . PHE A 1 145 ? 0.276 3.804 4.631 1.00 87.44 145 PHE A C 1
ATOM 1161 O O . PHE A 1 145 ? 0.073 2.592 4.673 1.00 87.44 145 PHE A O 1
ATOM 1168 N N . ARG A 1 146 ? 1.399 4.332 5.099 1.00 84.25 146 ARG A N 1
ATOM 1169 C CA . ARG A 1 146 ? 2.353 3.571 5.903 1.00 84.25 146 ARG A CA 1
ATOM 1170 C C . ARG A 1 146 ? 2.347 4.149 7.298 1.00 84.25 146 ARG A C 1
ATOM 1172 O O . ARG A 1 146 ? 2.461 5.356 7.478 1.00 84.25 146 ARG A O 1
ATOM 1179 N N . ILE A 1 147 ? 2.214 3.280 8.289 1.00 80.31 147 ILE A N 1
ATOM 1180 C CA . ILE A 1 147 ? 2.269 3.714 9.677 1.00 80.31 147 ILE A CA 1
ATOM 1181 C C . ILE A 1 147 ? 3.672 4.259 9.981 1.00 80.31 147 ILE A C 1
ATOM 1183 O O . ILE A 1 147 ? 4.637 3.491 10.030 1.00 80.31 147 ILE A O 1
ATOM 1187 N N . ASN A 1 148 ? 3.752 5.575 10.192 1.00 67.50 148 ASN A N 1
ATOM 1188 C CA . ASN A 1 148 ? 4.917 6.259 10.746 1.00 67.50 148 ASN A CA 1
ATOM 1189 C C . ASN A 1 148 ? 4.882 6.101 12.287 1.00 67.50 148 ASN A C 1
ATOM 1191 O O . ASN A 1 148 ? 3.970 5.478 12.827 1.00 67.50 148 ASN A O 1
ATOM 1195 N N . GLY A 1 149 ? 5.901 6.538 13.025 1.00 62.78 149 GLY A N 1
ATOM 1196 C CA . GLY A 1 149 ? 5.952 6.380 14.487 1.00 62.78 149 GLY A CA 1
ATOM 1197 C C . GLY A 1 149 ? 4.719 6.925 15.244 1.00 62.78 149 GLY A C 1
ATOM 1198 O O . GLY A 1 149 ? 3.946 7.706 14.713 1.00 62.78 149 GLY A O 1
ATOM 1199 N N . ASN A 1 150 ? 4.596 6.545 16.527 1.00 53.94 150 ASN A N 1
ATOM 1200 C CA . ASN A 1 150 ? 3.528 6.876 17.493 1.00 53.94 150 ASN A CA 1
ATOM 1201 C C . ASN A 1 150 ? 2.067 6.643 17.013 1.00 53.94 150 ASN A C 1
ATOM 1203 O O . ASN A 1 150 ? 1.545 7.330 16.149 1.00 53.94 150 ASN A O 1
ATOM 1207 N N . GLY A 1 151 ? 1.346 5.723 17.678 1.00 55.12 151 GLY A N 1
ATOM 1208 C CA . GLY A 1 151 ? -0.086 5.449 17.421 1.00 55.12 151 GLY A CA 1
ATOM 1209 C C . GLY A 1 151 ? -0.383 4.146 16.661 1.00 55.12 151 GLY A C 1
ATOM 1210 O O . GLY A 1 151 ? -1.542 3.822 16.406 1.00 55.12 151 GLY A O 1
ATOM 1211 N N . ASN A 1 152 ? 0.653 3.363 16.360 1.00 65.12 152 ASN A N 1
ATOM 1212 C CA . ASN A 1 152 ? 0.650 2.232 15.426 1.00 65.12 152 ASN A CA 1
ATOM 1213 C C . ASN A 1 152 ? -0.363 1.125 15.770 1.00 65.12 152 ASN A C 1
ATOM 1215 O O . ASN A 1 152 ? -0.993 0.564 14.874 1.00 65.12 152 ASN A O 1
ATOM 1219 N N . HIS A 1 153 ? -0.565 0.836 17.060 1.00 70.62 153 HIS A N 1
ATOM 1220 C CA . HIS A 1 153 ? -1.537 -0.168 17.503 1.00 70.62 153 HIS A CA 1
ATOM 1221 C C . HIS A 1 153 ? -2.985 0.264 17.246 1.00 70.62 153 HIS A C 1
ATOM 1223 O O . HIS A 1 153 ? -3.824 -0.585 16.960 1.00 70.62 153 HIS A O 1
ATOM 1229 N N . ARG A 1 154 ? -3.288 1.571 17.313 1.00 79.56 154 ARG A N 1
ATOM 1230 C CA . ARG A 1 154 ? -4.654 2.099 17.144 1.00 79.56 154 ARG A CA 1
ATOM 1231 C C . ARG A 1 154 ? -5.149 1.879 15.729 1.00 79.56 154 ARG A C 1
ATOM 1233 O O . ARG A 1 154 ? -6.230 1.335 15.540 1.00 79.56 154 ARG A O 1
ATOM 1240 N N . LEU A 1 155 ? -4.345 2.257 14.737 1.00 83.88 155 LEU A N 1
ATOM 1241 C CA . LEU A 1 155 ? -4.745 2.110 13.342 1.00 83.88 155 LEU A CA 1
ATOM 1242 C C . LEU A 1 155 ? -4.890 0.632 12.955 1.00 83.88 155 LEU A C 1
ATOM 1244 O O . LEU A 1 155 ? -5.877 0.267 12.321 1.00 83.88 155 LEU A O 1
ATOM 1248 N N . ALA A 1 156 ? -3.971 -0.227 13.409 1.00 85.62 156 ALA A N 1
ATOM 1249 C CA . ALA A 1 156 ? -4.056 -1.671 13.195 1.00 85.62 156 ALA A CA 1
ATOM 1250 C C . ALA A 1 156 ? -5.280 -2.303 13.887 1.00 85.62 156 ALA A C 1
ATOM 1252 O O . ALA A 1 156 ? -5.966 -3.134 13.294 1.00 85.62 156 ALA A O 1
ATOM 1253 N N . ALA A 1 157 ? -5.597 -1.877 15.114 1.00 86.75 157 ALA A N 1
ATOM 1254 C CA . ALA A 1 157 ? -6.786 -2.317 15.839 1.00 86.75 157 ALA A CA 1
ATOM 1255 C C . ALA A 1 157 ? -8.079 -1.886 15.126 1.00 86.75 157 ALA A C 1
ATOM 1257 O O . ALA A 1 157 ? -8.991 -2.690 14.951 1.00 86.75 157 ALA A O 1
ATOM 1258 N N . LEU A 1 158 ? -8.147 -0.640 14.651 1.00 88.06 158 LEU A N 1
ATOM 1259 C CA . LEU A 1 158 ? -9.296 -0.118 13.903 1.00 88.06 158 LEU A CA 1
ATOM 1260 C C . LEU A 1 158 ? -9.456 -0.817 12.542 1.00 88.06 158 LEU A C 1
ATOM 1262 O O . LEU A 1 158 ? -10.584 -1.085 12.130 1.00 88.06 158 LEU A O 1
ATOM 1266 N N . ALA A 1 159 ? -8.355 -1.183 11.879 1.00 90.00 159 ALA A N 1
ATOM 1267 C CA . ALA A 1 159 ? -8.386 -2.016 10.677 1.00 90.00 159 ALA A CA 1
ATOM 1268 C C . ALA A 1 159 ? -8.943 -3.421 10.968 1.00 90.00 159 ALA A C 1
ATOM 1270 O O . ALA A 1 159 ? -9.804 -3.902 10.234 1.00 90.00 159 ALA A O 1
ATOM 1271 N N . ALA A 1 160 ? -8.533 -4.054 12.074 1.00 90.94 160 ALA A N 1
ATOM 1272 C CA . ALA A 1 160 ? -9.058 -5.358 12.496 1.00 90.94 160 ALA A CA 1
ATOM 1273 C C . ALA A 1 160 ? -10.568 -5.329 12.807 1.00 90.94 160 ALA A C 1
ATOM 1275 O O . ALA A 1 160 ? -11.277 -6.310 12.570 1.00 90.94 160 ALA A O 1
ATOM 1276 N N . LEU A 1 161 ? -11.066 -4.186 13.288 1.00 91.00 161 LEU A N 1
ATOM 1277 C CA . LEU A 1 161 ? -12.492 -3.910 13.501 1.00 91.00 161 LEU A CA 1
ATOM 1278 C C . LEU A 1 161 ? -13.243 -3.499 12.224 1.00 91.00 161 LEU A C 1
ATOM 1280 O O . LEU A 1 161 ? -14.422 -3.148 12.293 1.00 91.00 161 LEU A O 1
ATOM 1284 N N . GLU A 1 162 ? -12.575 -3.525 11.068 1.00 90.25 162 GLU A N 1
ATOM 1285 C CA . GLU A 1 162 ? -13.143 -3.178 9.761 1.00 90.25 162 GLU A CA 1
ATOM 1286 C C . GLU A 1 162 ? -13.761 -1.774 9.744 1.00 90.25 162 GLU A C 1
ATOM 1288 O O . GLU A 1 162 ? -14.768 -1.515 9.084 1.00 90.25 162 GLU A O 1
ATOM 1293 N N . VAL A 1 163 ? -13.163 -0.850 10.500 1.00 88.19 163 VAL A N 1
ATOM 1294 C CA . VAL A 1 163 ? -13.599 0.542 10.531 1.00 88.19 163 VAL A CA 1
ATOM 1295 C C . VAL A 1 163 ? -13.419 1.161 9.141 1.00 88.19 163 VAL A C 1
ATOM 1297 O O . VAL A 1 163 ? -12.333 1.058 8.571 1.00 88.19 163 VAL A O 1
ATOM 1300 N N . PRO A 1 164 ? -14.438 1.854 8.597 1.00 85.44 164 PRO A N 1
ATOM 1301 C CA . PRO A 1 164 ? -14.373 2.383 7.236 1.00 85.44 164 PRO A CA 1
ATOM 1302 C C . PRO A 1 164 ? -13.439 3.592 7.100 1.00 85.44 164 PRO A C 1
ATOM 1304 O O . PRO A 1 164 ? -12.786 3.751 6.071 1.00 85.44 164 PRO A O 1
ATOM 1307 N N . CYS A 1 165 ? -13.384 4.458 8.116 1.00 87.00 165 CYS A N 1
ATOM 1308 C CA . CYS A 1 165 ? -12.522 5.634 8.115 1.00 87.00 165 CYS A CA 1
ATOM 1309 C C . CYS A 1 165 ? -12.195 6.137 9.527 1.00 87.00 165 CYS A C 1
ATOM 1311 O O . CYS A 1 165 ? -13.011 6.016 10.448 1.00 87.00 165 CYS A O 1
ATOM 1313 N N . VAL A 1 166 ? -11.009 6.729 9.683 1.00 84.12 166 VAL A N 1
ATOM 1314 C CA . VAL A 1 166 ? -10.515 7.346 10.926 1.00 84.12 166 VAL A CA 1
ATOM 1315 C C . VAL A 1 166 ? -9.791 8.655 10.608 1.00 84.12 166 VAL A C 1
ATOM 1317 O O . VAL A 1 166 ? -9.209 8.760 9.527 1.00 84.12 166 VAL A O 1
ATOM 1320 N N . PRO A 1 167 ? -9.808 9.650 11.508 1.00 82.75 167 PRO A N 1
ATOM 1321 C CA . PRO A 1 167 ? -8.996 10.844 11.329 1.00 82.75 167 PRO A CA 1
ATOM 1322 C C . PRO A 1 167 ? -7.522 10.508 11.588 1.00 82.75 167 PRO A C 1
ATOM 1324 O O . PRO A 1 167 ? -7.195 9.862 12.586 1.00 82.75 167 PRO A O 1
ATOM 1327 N N . ALA A 1 168 ? -6.641 10.952 10.698 1.00 82.62 168 ALA A N 1
ATOM 1328 C CA . ALA A 1 168 ? -5.198 10.812 10.827 1.00 82.62 168 ALA A CA 1
ATOM 1329 C C . ALA A 1 168 ? -4.483 12.069 10.326 1.00 82.62 168 ALA A C 1
ATOM 1331 O O . ALA A 1 168 ? -4.962 12.761 9.427 1.00 82.62 168 ALA A O 1
ATOM 1332 N N . GLU A 1 169 ? -3.328 12.332 10.917 1.00 82.00 169 GLU A N 1
ATOM 1333 C CA . GLU A 1 169 ? -2.346 13.283 10.421 1.00 82.00 169 GLU A CA 1
ATOM 1334 C C . GLU A 1 169 ? -1.517 12.567 9.349 1.00 82.00 169 GLU A C 1
ATOM 1336 O O . GLU A 1 169 ? -0.831 11.584 9.636 1.00 82.00 169 GLU A O 1
ATOM 1341 N N . VAL A 1 170 ? -1.647 13.004 8.101 1.00 84.19 170 VAL A N 1
ATOM 1342 C CA . VAL A 1 170 ? -1.015 12.382 6.938 1.00 84.19 170 VAL A CA 1
ATOM 1343 C C . VAL A 1 170 ? 0.127 13.263 6.469 1.00 84.19 170 VAL A C 1
ATOM 1345 O O . VAL A 1 170 ? -0.081 14.420 6.107 1.00 84.19 170 VAL A O 1
ATOM 1348 N N . GLU A 1 171 ? 1.326 12.695 6.456 1.00 82.69 171 GLU A N 1
ATOM 1349 C CA . GLU A 1 171 ? 2.508 13.284 5.844 1.00 82.69 171 GLU A CA 1
ATOM 1350 C C . GLU A 1 171 ? 2.646 12.730 4.422 1.00 82.69 171 GLU A C 1
ATOM 1352 O O . GLU A 1 171 ? 3.012 11.570 4.218 1.00 82.69 171 GLU A O 1
ATOM 1357 N N . TRP A 1 172 ? 2.289 13.525 3.414 1.00 80.69 172 TRP A N 1
ATOM 1358 C CA . TRP A 1 172 ? 2.291 13.056 2.028 1.00 80.69 172 TRP A CA 1
ATOM 1359 C C . TRP A 1 172 ? 3.719 12.940 1.491 1.00 80.69 172 TRP A C 1
ATOM 1361 O O . TRP A 1 172 ? 4.470 13.913 1.408 1.00 80.69 172 TRP A O 1
ATOM 1371 N N . ARG A 1 173 ? 4.100 11.725 1.096 1.00 74.88 173 ARG A N 1
ATOM 1372 C CA . ARG A 1 173 ? 5.438 11.391 0.608 1.00 74.88 173 ARG A CA 1
ATOM 1373 C C . ARG A 1 173 ? 5.452 11.308 -0.913 1.00 74.88 173 ARG A C 1
ATOM 1375 O O . ARG A 1 173 ? 4.609 10.662 -1.535 1.00 74.88 173 ARG A O 1
ATOM 1382 N N . ARG A 1 174 ? 6.483 11.895 -1.521 1.00 67.56 174 ARG A N 1
ATOM 1383 C CA . ARG A 1 174 ? 6.826 11.705 -2.935 1.00 67.56 174 ARG A CA 1
ATOM 1384 C C . ARG A 1 174 ? 8.334 11.632 -3.080 1.00 67.56 174 ARG A C 1
ATOM 1386 O O . ARG A 1 174 ? 9.005 12.639 -2.926 1.00 67.56 174 ARG A O 1
ATOM 1393 N N . GLY A 1 175 ? 8.843 10.470 -3.467 1.00 59.00 175 GLY A N 1
ATOM 1394 C CA . GLY A 1 175 ? 10.242 10.301 -3.843 1.00 59.00 175 GLY A CA 1
ATOM 1395 C C . GLY A 1 175 ? 11.288 10.745 -2.794 1.00 59.00 175 GLY A C 1
ATOM 1396 O O . GLY A 1 175 ? 10.956 11.090 -1.662 1.00 59.00 175 GLY A O 1
ATOM 1397 N N . PRO A 1 176 ? 12.580 10.694 -3.159 1.00 55.66 176 PRO A N 1
ATOM 1398 C CA . PRO A 1 176 ? 13.089 9.838 -4.222 1.00 55.66 176 PRO A CA 1
ATOM 1399 C C . PRO A 1 176 ? 12.754 8.373 -3.906 1.00 55.66 176 PRO A C 1
ATOM 1401 O O . PRO A 1 176 ? 12.904 7.905 -2.781 1.00 55.66 176 PRO A O 1
ATOM 1404 N N . PHE A 1 177 ? 12.244 7.655 -4.902 1.00 62.53 177 PHE A N 1
ATOM 1405 C CA . PHE A 1 177 ? 12.091 6.208 -4.806 1.00 62.53 177 PHE A CA 1
ATOM 1406 C C . PHE A 1 177 ? 13.488 5.643 -5.022 1.00 62.53 177 PHE A C 1
ATOM 1408 O O . PHE A 1 177 ? 14.141 5.998 -6.005 1.00 62.53 177 PHE A O 1
ATOM 1415 N N . SER A 1 178 ? 13.987 4.869 -4.058 1.00 57.56 178 SER A N 1
ATOM 1416 C CA . SER A 1 178 ? 15.337 4.320 -4.149 1.00 57.56 178 SER A CA 1
ATOM 1417 C C . SER A 1 178 ? 15.443 3.501 -5.436 1.00 57.56 178 SER A C 1
ATOM 1419 O O . SER A 1 178 ? 14.616 2.627 -5.687 1.00 57.56 178 SER A O 1
ATOM 1421 N N . THR A 1 179 ? 16.427 3.833 -6.269 1.00 63.91 179 THR A N 1
ATOM 1422 C CA . THR A 1 179 ? 16.819 3.003 -7.404 1.00 63.91 179 THR A CA 1
ATOM 1423 C C . THR A 1 179 ? 18.125 2.349 -7.021 1.00 63.91 179 THR A C 1
ATOM 1425 O O . THR A 1 179 ? 19.127 3.016 -6.752 1.00 63.91 179 THR A O 1
ATOM 1428 N N . THR A 1 180 ? 18.105 1.028 -6.941 1.00 65.31 180 THR A N 1
ATOM 1429 C CA . THR A 1 180 ? 19.293 0.272 -6.603 1.00 65.31 180 THR A CA 1
ATOM 1430 C C . THR A 1 180 ? 20.278 0.418 -7.766 1.00 65.31 180 THR A C 1
ATOM 1432 O O . THR A 1 180 ? 19.892 0.205 -8.927 1.00 65.31 180 THR A O 1
ATOM 1435 N N . PRO A 1 181 ? 21.538 0.815 -7.512 1.00 60.75 181 PRO A N 1
ATOM 1436 C CA . PRO A 1 181 ? 22.544 0.810 -8.558 1.00 60.75 181 PRO A CA 1
ATOM 1437 C C . PRO A 1 181 ? 22.750 -0.609 -9.057 1.00 60.75 181 PRO A C 1
ATOM 1439 O O . PRO A 1 181 ? 22.776 -1.561 -8.273 1.00 60.75 181 PRO A O 1
ATOM 1442 N N . CYS A 1 182 ? 22.921 -0.750 -10.364 1.00 61.12 182 CYS A N 1
ATOM 1443 C CA . CYS A 1 182 ? 23.331 -2.028 -10.913 1.00 61.12 182 CYS A CA 1
ATOM 1444 C C . CYS A 1 182 ? 24.793 -2.259 -10.522 1.00 61.12 182 CYS A C 1
ATOM 1446 O O . CYS A 1 182 ? 25.659 -1.431 -10.812 1.00 61.12 182 CYS A O 1
ATOM 1448 N N . ARG A 1 183 ? 25.071 -3.358 -9.818 1.00 56.12 183 ARG A N 1
ATOM 1449 C CA . ARG A 1 183 ? 26.443 -3.863 -9.713 1.00 56.12 183 ARG A CA 1
ATOM 1450 C C . ARG A 1 183 ? 26.767 -4.524 -11.053 1.00 56.12 183 ARG A C 1
ATOM 1452 O O . ARG A 1 183 ? 25.872 -5.091 -11.667 1.00 56.12 183 ARG A O 1
ATOM 1459 N N . ILE A 1 184 ? 27.996 -4.350 -11.534 1.00 54.31 184 ILE A N 1
ATOM 1460 C CA . ILE A 1 184 ? 28.437 -4.781 -12.868 1.00 54.31 184 ILE A CA 1
ATOM 1461 C C . ILE A 1 184 ? 28.520 -6.317 -12.886 1.00 54.31 184 ILE A C 1
ATOM 1463 O O . ILE A 1 184 ? 29.598 -6.855 -12.684 1.00 54.31 184 ILE A O 1
ATOM 1467 N N . ASP A 1 185 ? 27.380 -6.981 -13.061 1.00 57.06 185 ASP A N 1
ATOM 1468 C CA . ASP A 1 185 ? 27.164 -8.426 -13.236 1.00 57.06 185 ASP A CA 1
ATOM 1469 C C . ASP A 1 185 ? 25.880 -8.620 -14.095 1.00 57.06 185 ASP A C 1
ATOM 1471 O O . ASP A 1 185 ? 25.253 -7.629 -14.475 1.00 57.06 185 ASP A O 1
ATOM 1475 N N . GLU A 1 186 ? 25.483 -9.860 -14.424 1.00 56.75 186 GLU A N 1
ATOM 1476 C CA . GLU A 1 186 ? 24.368 -10.204 -15.347 1.00 56.75 186 GLU A CA 1
ATOM 1477 C C . GLU A 1 186 ? 23.026 -9.494 -15.032 1.00 56.75 186 GLU A C 1
ATOM 1479 O O . GLU A 1 186 ? 22.331 -9.068 -15.955 1.00 56.75 186 GLU A O 1
ATOM 1484 N N . ASP A 1 187 ? 22.720 -9.228 -13.754 1.00 63.41 187 ASP A N 1
ATOM 1485 C CA . ASP A 1 187 ? 21.521 -8.485 -13.308 1.00 63.41 187 ASP A CA 1
ATOM 1486 C C . ASP A 1 187 ? 21.473 -7.023 -13.814 1.00 63.41 187 ASP A C 1
ATOM 1488 O O . ASP A 1 187 ? 20.444 -6.340 -13.750 1.00 63.41 187 ASP A O 1
ATOM 1492 N N . CYS A 1 188 ? 22.604 -6.494 -14.291 1.00 74.94 188 CYS A N 1
ATOM 1493 C CA . CYS A 1 188 ? 22.710 -5.134 -14.803 1.00 74.94 188 CYS A CA 1
ATOM 1494 C C . CYS A 1 188 ? 22.000 -4.974 -16.151 1.00 74.94 188 CYS A C 1
ATOM 1496 O O . CYS A 1 188 ? 21.331 -3.961 -16.360 1.00 74.94 188 CYS A O 1
ATOM 1498 N N . ASP A 1 189 ? 22.102 -5.956 -17.047 1.00 79.50 189 ASP A N 1
ATOM 1499 C CA . ASP A 1 189 ? 21.545 -5.848 -18.401 1.00 79.50 189 ASP A CA 1
ATOM 1500 C C . ASP A 1 189 ? 20.011 -5.851 -18.373 1.00 79.50 189 ASP A C 1
ATOM 1502 O O . ASP A 1 189 ? 19.369 -5.035 -19.039 1.00 79.50 189 ASP A O 1
ATOM 1506 N N . GLU A 1 190 ? 19.411 -6.692 -17.529 1.00 86.06 190 GLU A N 1
ATOM 1507 C CA . GLU A 1 190 ? 17.957 -6.770 -17.347 1.00 86.06 190 GLU A CA 1
ATOM 1508 C C . GLU A 1 190 ? 17.381 -5.476 -16.764 1.00 86.06 190 GLU A C 1
ATOM 1510 O O . GLU A 1 190 ? 16.372 -4.948 -17.245 1.00 86.06 190 GLU A O 1
ATOM 1515 N N . ARG A 1 191 ? 18.056 -4.906 -15.760 1.00 83.12 191 ARG A N 1
ATOM 1516 C CA . ARG A 1 191 ? 17.670 -3.623 -15.162 1.00 83.12 191 ARG A CA 1
ATOM 1517 C C . ARG A 1 191 ? 17.831 -2.462 -16.135 1.00 83.12 191 ARG A C 1
ATOM 1519 O O . ARG A 1 191 ? 16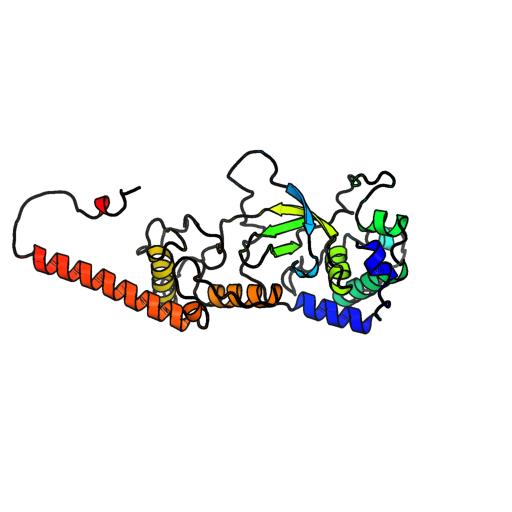.965 -1.584 -16.163 1.00 83.12 191 ARG A O 1
ATOM 1526 N N . ILE A 1 192 ? 18.898 -2.445 -16.939 1.00 81.25 192 ILE A N 1
ATOM 1527 C CA . ILE A 1 192 ? 19.073 -1.458 -18.012 1.00 81.25 192 ILE A CA 1
ATOM 1528 C C . ILE A 1 192 ? 17.910 -1.582 -18.997 1.00 81.25 192 ILE A C 1
ATOM 1530 O O . ILE A 1 192 ? 17.198 -0.601 -19.206 1.00 81.25 192 ILE A O 1
ATOM 1534 N N . ALA A 1 193 ? 17.650 -2.781 -19.523 1.00 86.19 193 ALA A N 1
ATOM 1535 C CA . ALA A 1 193 ? 16.564 -3.040 -20.463 1.00 86.19 193 ALA A CA 1
ATOM 1536 C C . ALA A 1 193 ? 15.202 -2.576 -19.919 1.00 86.19 193 ALA A C 1
ATOM 1538 O O . ALA A 1 193 ? 14.457 -1.866 -20.606 1.00 86.19 193 ALA A O 1
ATOM 1539 N N . TYR A 1 194 ? 14.901 -2.910 -18.662 1.00 89.25 194 TYR A N 1
ATOM 1540 C CA . TYR A 1 194 ? 13.681 -2.484 -17.987 1.00 89.25 194 TYR A CA 1
ATOM 1541 C C . TYR A 1 194 ? 13.580 -0.957 -17.865 1.00 89.25 194 TYR A C 1
ATOM 1543 O O . TYR A 1 194 ? 12.575 -0.354 -18.249 1.00 89.25 194 TYR A O 1
ATOM 1551 N N . ARG A 1 195 ? 14.626 -0.290 -17.375 1.00 85.12 195 ARG A N 1
ATOM 1552 C CA . ARG A 1 195 ? 14.616 1.169 -17.193 1.00 85.12 195 ARG A CA 1
ATOM 1553 C C . ARG A 1 195 ? 14.585 1.912 -18.530 1.00 85.12 195 ARG A C 1
ATOM 1555 O O . ARG A 1 195 ? 13.888 2.921 -18.637 1.00 85.12 195 ARG A O 1
ATOM 1562 N N . THR A 1 196 ? 15.243 1.401 -19.572 1.00 83.19 196 THR A N 1
ATOM 1563 C CA . THR A 1 196 ? 15.125 1.917 -20.946 1.00 83.19 196 THR A CA 1
ATOM 1564 C C . THR A 1 196 ? 13.685 1.805 -21.455 1.00 83.19 196 THR A C 1
ATOM 1566 O O . THR A 1 196 ? 13.169 2.760 -22.043 1.00 83.19 196 THR A O 1
ATOM 1569 N N . LEU A 1 197 ? 12.995 0.691 -21.177 1.00 89.56 197 LEU A N 1
ATOM 1570 C CA . LEU A 1 197 ? 11.575 0.525 -21.499 1.00 89.56 197 LEU A CA 1
ATOM 1571 C C . LEU A 1 197 ? 10.712 1.577 -20.787 1.00 89.56 197 LEU A C 1
ATOM 1573 O O . LEU A 1 197 ? 9.914 2.266 -21.428 1.00 89.56 197 LEU A O 1
ATOM 1577 N N . LEU A 1 198 ? 10.898 1.754 -19.475 1.00 87.62 198 LEU A N 1
ATOM 1578 C CA . LEU A 1 198 ? 10.187 2.783 -18.712 1.00 87.62 198 LEU A CA 1
ATOM 1579 C C . LEU A 1 198 ? 10.460 4.192 -19.256 1.00 87.62 198 LEU A C 1
ATOM 1581 O O . LEU A 1 198 ? 9.534 5.005 -19.342 1.00 87.62 198 LEU A O 1
ATOM 1585 N N . HIS A 1 199 ? 11.705 4.465 -19.654 1.00 84.19 199 HIS A N 1
ATOM 1586 C CA . HIS A 1 199 ? 12.120 5.737 -20.234 1.00 84.19 199 HIS A CA 1
ATOM 1587 C C . HIS A 1 199 ? 11.393 6.050 -21.536 1.00 84.19 199 HIS A C 1
ATOM 1589 O O . HIS A 1 199 ? 10.720 7.075 -21.658 1.00 84.19 199 HIS A O 1
ATOM 1595 N N . ALA A 1 200 ? 11.488 5.140 -22.505 1.00 86.38 200 ALA A N 1
ATOM 1596 C CA . ALA A 1 200 ? 10.955 5.345 -23.845 1.00 86.38 200 ALA A CA 1
ATOM 1597 C C . ALA A 1 200 ? 9.430 5.525 -23.854 1.00 86.38 200 ALA A C 1
ATOM 1599 O O . ALA A 1 200 ? 8.888 6.272 -24.671 1.00 86.38 200 ALA A O 1
ATOM 1600 N N . PHE A 1 201 ? 8.729 4.879 -22.918 1.00 87.12 201 PHE A N 1
ATOM 1601 C CA . PHE A 1 201 ? 7.274 4.967 -22.797 1.00 87.12 201 PHE A CA 1
ATOM 1602 C C . PHE A 1 201 ? 6.797 6.074 -21.844 1.00 87.12 201 PHE A C 1
ATOM 1604 O O . PHE A 1 201 ? 5.588 6.209 -21.627 1.00 87.12 201 PHE A O 1
ATOM 1611 N N . GLY A 1 202 ? 7.714 6.894 -21.317 1.00 80.44 202 GLY A N 1
ATOM 1612 C CA . GLY A 1 202 ? 7.399 8.042 -20.465 1.00 80.44 202 GLY A CA 1
ATOM 1613 C C . GLY A 1 202 ? 6.846 7.651 -19.096 1.00 80.44 202 GLY A C 1
ATOM 1614 O O . GLY A 1 202 ? 6.030 8.377 -18.536 1.00 80.44 202 GLY A O 1
ATOM 1615 N N . VAL A 1 203 ? 7.236 6.483 -18.580 1.00 81.38 203 VAL A N 1
ATOM 1616 C CA . VAL A 1 203 ? 6.896 6.049 -17.220 1.00 81.38 203 VAL A CA 1
ATOM 1617 C C . VAL A 1 203 ? 7.811 6.707 -16.188 1.00 81.38 203 VAL A C 1
ATOM 1619 O O . VAL A 1 203 ? 7.342 7.118 -15.129 1.00 81.38 203 VAL A O 1
ATOM 1622 N N . ALA A 1 204 ? 9.092 6.842 -16.518 1.00 78.94 204 ALA A N 1
ATOM 1623 C CA . ALA A 1 204 ? 10.095 7.551 -15.732 1.00 78.94 204 ALA A CA 1
ATOM 1624 C C . ALA A 1 204 ? 11.077 8.248 -16.683 1.00 78.94 204 ALA A C 1
ATOM 1626 O O . ALA A 1 204 ? 11.296 7.777 -17.793 1.00 78.94 204 ALA A O 1
ATOM 1627 N N . SER A 1 205 ? 11.671 9.373 -16.289 1.00 72.31 205 SER A N 1
ATOM 1628 C CA . SER A 1 205 ? 12.722 10.028 -17.074 1.00 72.31 205 SER A CA 1
ATOM 1629 C C . SER A 1 205 ? 14.068 9.814 -16.397 1.00 72.31 205 SER A C 1
ATOM 1631 O O . SER A 1 205 ? 14.200 10.087 -15.212 1.00 72.31 205 SER A O 1
ATOM 1633 N N . TYR A 1 206 ? 15.083 9.382 -17.139 1.00 70.75 206 TYR A N 1
ATOM 1634 C CA . TYR A 1 206 ? 16.436 9.171 -16.626 1.00 70.75 206 TYR A CA 1
ATOM 1635 C C . TYR A 1 206 ? 17.399 10.103 -17.364 1.00 70.75 206 TYR A C 1
ATOM 1637 O O . TYR A 1 206 ? 17.165 10.416 -18.530 1.00 70.75 206 TYR A O 1
ATOM 1645 N N . ILE A 1 207 ? 18.437 10.588 -16.674 1.00 60.16 207 ILE A N 1
ATOM 1646 C CA . ILE A 1 207 ? 19.414 11.538 -17.241 1.00 60.16 207 ILE A CA 1
ATOM 1647 C C . ILE A 1 207 ? 20.269 10.873 -18.329 1.00 60.16 207 ILE A C 1
ATOM 1649 O O . ILE A 1 207 ? 20.566 11.509 -19.337 1.00 60.16 207 ILE A O 1
ATOM 1653 N N . ASP A 1 208 ? 20.605 9.593 -18.153 1.00 62.00 208 ASP A N 1
ATOM 1654 C CA . ASP A 1 208 ? 21.242 8.753 -19.168 1.00 62.00 208 ASP A CA 1
ATOM 1655 C C . ASP A 1 208 ? 20.658 7.331 -19.082 1.00 62.00 208 ASP A C 1
ATOM 1657 O O . ASP A 1 208 ? 20.986 6.598 -18.146 1.00 62.00 208 ASP A O 1
ATOM 1661 N N . PRO A 1 209 ? 19.759 6.938 -20.005 1.00 56.19 209 PRO A N 1
ATOM 1662 C CA . PRO A 1 209 ? 19.090 5.644 -19.970 1.00 56.19 209 PRO A CA 1
ATOM 1663 C C . PRO A 1 209 ? 19.948 4.484 -20.503 1.00 56.19 209 PRO A C 1
ATOM 1665 O O . PRO A 1 209 ? 19.441 3.374 -20.649 1.00 56.19 209 PRO A O 1
ATOM 1668 N N . THR A 1 210 ? 21.207 4.738 -20.858 1.00 55.41 210 THR A N 1
ATOM 1669 C CA . THR A 1 210 ? 22.147 3.746 -21.405 1.00 55.41 210 THR A CA 1
ATOM 1670 C C . THR A 1 210 ? 23.410 3.604 -20.557 1.00 55.41 210 THR A C 1
ATOM 1672 O O . THR A 1 210 ? 24.079 2.580 -20.628 1.00 55.41 210 THR A O 1
ATOM 1675 N N . ASN A 1 211 ? 23.707 4.590 -19.704 1.00 52.94 211 ASN A N 1
ATOM 1676 C CA . ASN A 1 211 ? 24.845 4.597 -18.788 1.00 52.94 211 ASN A CA 1
ATOM 1677 C C . ASN A 1 211 ? 24.375 4.776 -17.330 1.00 52.94 211 ASN A C 1
ATOM 1679 O O . ASN A 1 211 ? 24.601 5.797 -16.673 1.00 52.94 211 ASN A O 1
ATOM 1683 N N . PHE A 1 212 ? 23.661 3.763 -16.831 1.00 56.81 212 PHE A N 1
ATOM 1684 C CA . PHE A 1 212 ? 23.052 3.738 -15.493 1.00 56.81 212 PHE A CA 1
ATOM 1685 C C . PHE A 1 212 ? 24.025 3.415 -14.348 1.00 56.81 212 PHE A C 1
ATOM 1687 O O . PHE A 1 212 ? 23.616 3.371 -13.188 1.00 56.81 212 PHE A O 1
ATOM 1694 N N . THR A 1 213 ? 25.302 3.185 -14.650 1.00 49.97 213 THR A N 1
ATOM 1695 C CA . THR A 1 213 ? 26.350 2.874 -13.665 1.00 49.97 213 THR A CA 1
ATOM 1696 C C . THR A 1 213 ? 26.665 4.060 -12.745 1.00 49.97 213 THR A C 1
ATOM 1698 O O . THR A 1 213 ? 27.112 3.853 -11.618 1.00 49.97 213 THR A O 1
ATOM 1701 N N . GLU A 1 214 ? 26.383 5.295 -13.183 1.00 45.28 214 GLU A N 1
ATOM 1702 C CA . GLU A 1 214 ? 26.741 6.525 -12.457 1.00 45.28 214 GLU A CA 1
ATOM 1703 C C . GLU A 1 214 ? 25.548 7.452 -12.138 1.00 45.28 214 GLU A C 1
ATOM 1705 O O . GLU A 1 214 ? 25.675 8.355 -11.309 1.00 45.28 214 GLU A O 1
ATOM 1710 N N . ASN A 1 215 ? 24.370 7.231 -12.736 1.00 44.56 215 ASN A N 1
ATOM 1711 C CA . ASN A 1 215 ? 23.237 8.162 -12.665 1.00 44.56 215 ASN A CA 1
ATOM 1712 C C . ASN A 1 215 ? 22.062 7.625 -11.832 1.00 44.56 215 ASN A C 1
ATOM 1714 O O . ASN A 1 215 ? 21.199 6.899 -12.320 1.00 44.56 215 ASN A O 1
ATOM 1718 N N . TYR A 1 216 ? 22.006 8.065 -10.573 1.00 52.31 216 TYR A N 1
ATOM 1719 C CA . TYR A 1 216 ? 20.981 7.707 -9.580 1.00 52.31 216 TYR A CA 1
ATOM 1720 C C . TYR A 1 216 ? 19.727 8.598 -9.615 1.00 52.31 216 TYR A C 1
ATOM 1722 O O . TYR A 1 216 ? 18.740 8.314 -8.938 1.00 52.31 216 TYR A O 1
ATOM 1730 N N . SER A 1 217 ? 19.745 9.706 -10.363 1.00 51.97 217 SER A N 1
ATOM 1731 C CA . SER A 1 217 ? 18.654 10.685 -10.377 1.00 51.97 217 SER A CA 1
ATOM 1732 C C . SER A 1 217 ? 17.779 10.542 -11.624 1.00 51.97 217 SER A C 1
ATOM 1734 O O . SER A 1 217 ? 17.964 11.210 -12.640 1.00 51.97 217 SER A O 1
ATOM 1736 N N . GLY A 1 218 ? 16.777 9.667 -11.534 1.00 54.88 218 GLY A N 1
ATOM 1737 C CA . GLY A 1 218 ? 15.621 9.716 -12.427 1.00 54.88 218 GLY A CA 1
ATOM 1738 C C . GLY A 1 218 ? 14.650 10.822 -11.997 1.00 54.88 218 GLY A C 1
ATOM 1739 O O . GLY A 1 218 ? 14.329 10.946 -10.817 1.00 54.88 218 GLY A O 1
ATOM 1740 N N . ILE A 1 219 ? 14.156 11.625 -12.940 1.00 58.12 219 ILE A N 1
ATOM 1741 C CA . ILE A 1 219 ? 12.986 12.481 -12.719 1.00 58.12 219 ILE A CA 1
ATOM 1742 C C . ILE A 1 219 ? 11.749 11.607 -12.923 1.00 58.12 219 ILE A C 1
ATOM 1744 O O . ILE A 1 219 ? 11.441 11.178 -14.039 1.00 58.12 219 ILE A O 1
ATOM 1748 N N . VAL A 1 220 ? 11.026 11.336 -11.839 1.00 60.00 220 VAL A N 1
ATOM 1749 C CA . VAL A 1 220 ? 9.792 10.550 -11.894 1.00 60.00 220 VAL A CA 1
ATOM 1750 C C . VAL A 1 220 ? 8.634 11.450 -12.317 1.00 60.00 220 VAL A C 1
ATOM 1752 O O . VAL A 1 220 ? 8.389 12.484 -11.704 1.00 60.00 220 VAL A O 1
ATOM 1755 N N . THR A 1 221 ? 7.932 11.074 -13.385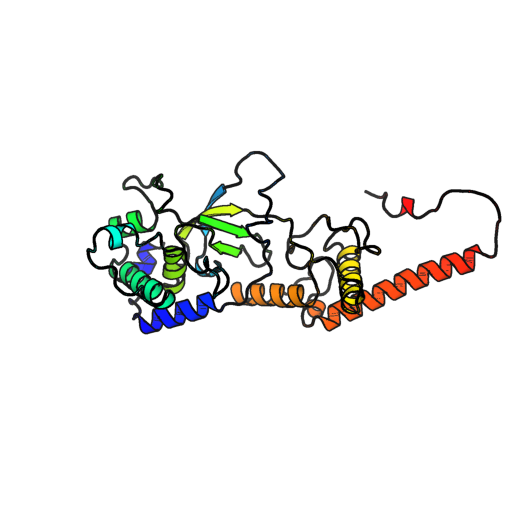 1.00 57.69 221 THR A N 1
ATOM 1756 C CA . THR A 1 221 ? 6.896 11.907 -14.028 1.00 57.69 221 THR A CA 1
ATOM 1757 C C . THR A 1 221 ? 5.493 11.301 -13.949 1.00 57.69 221 THR A C 1
ATOM 1759 O O . THR A 1 221 ? 4.595 11.749 -14.658 1.00 57.69 221 THR A O 1
ATOM 1762 N N . LYS A 1 222 ? 5.285 10.281 -13.107 1.00 64.81 222 LYS A N 1
ATOM 1763 C CA . LYS A 1 222 ? 4.082 9.443 -13.135 1.00 64.81 222 LYS A CA 1
ATOM 1764 C C . LYS A 1 222 ? 3.502 9.147 -11.756 1.00 64.81 222 LYS A C 1
ATOM 1766 O O . LYS A 1 222 ? 4.240 9.021 -10.787 1.00 64.81 222 LYS A O 1
ATOM 1771 N N . ASP A 1 223 ? 2.201 8.867 -11.754 1.00 66.62 223 ASP A N 1
ATOM 1772 C CA . ASP A 1 223 ? 1.374 8.361 -10.648 1.00 66.62 223 ASP A CA 1
ATOM 1773 C C . ASP A 1 223 ? 1.796 6.993 -10.063 1.00 66.62 223 ASP A C 1
ATOM 1775 O O . ASP A 1 223 ? 1.260 6.572 -9.044 1.00 66.62 223 ASP A O 1
ATOM 1779 N N . TRP A 1 224 ? 2.733 6.270 -10.694 1.00 78.12 224 TRP A N 1
ATOM 1780 C CA . TRP A 1 224 ? 3.210 4.947 -10.243 1.00 78.12 224 TRP A CA 1
ATOM 1781 C C . TRP A 1 224 ? 4.720 4.943 -9.969 1.00 78.12 224 TRP A C 1
ATOM 1783 O O . TRP A 1 224 ? 5.476 4.218 -10.623 1.00 78.12 224 TRP A O 1
ATOM 1793 N N . PRO A 1 225 ? 5.199 5.797 -9.062 1.00 70.50 225 PRO A N 1
ATOM 1794 C CA . PRO A 1 225 ? 6.621 6.074 -8.950 1.00 70.50 225 PRO A CA 1
ATOM 1795 C C . PRO A 1 225 ? 7.430 4.968 -8.244 1.00 70.50 225 PRO A C 1
ATOM 1797 O O . PRO A 1 225 ? 8.648 4.935 -8.363 1.00 70.50 225 PRO A O 1
ATOM 1800 N N . TYR A 1 226 ? 6.773 4.022 -7.574 1.00 77.19 226 TYR A N 1
ATOM 1801 C CA . TYR A 1 226 ? 7.396 2.852 -6.942 1.00 77.19 226 TYR A CA 1
ATOM 1802 C C . TYR A 1 226 ? 7.724 1.703 -7.905 1.00 77.19 226 TYR A C 1
ATOM 1804 O O . TYR A 1 226 ? 8.378 0.748 -7.507 1.00 77.19 226 TYR A O 1
ATOM 1812 N N . LEU A 1 227 ? 7.320 1.783 -9.176 1.00 81.12 227 LEU A N 1
ATOM 1813 C CA . LEU A 1 227 ? 7.619 0.743 -10.168 1.00 81.12 227 LEU A CA 1
ATOM 1814 C C . LEU A 1 227 ? 9.037 0.859 -10.766 1.00 81.12 227 LEU A C 1
ATOM 1816 O O . LEU A 1 227 ? 9.335 0.169 -11.729 1.00 81.12 227 LEU A O 1
ATOM 1820 N N . ILE A 1 228 ? 9.905 1.755 -10.290 1.00 78.31 228 ILE A N 1
ATOM 1821 C CA . ILE A 1 228 ? 11.120 2.159 -11.028 1.00 78.31 228 ILE A CA 1
ATOM 1822 C C . ILE A 1 228 ? 12.409 1.402 -10.667 1.00 78.31 228 ILE A C 1
ATOM 1824 O O . ILE A 1 228 ? 13.435 1.683 -11.292 1.00 78.31 228 ILE A O 1
ATOM 1828 N N . ASP A 1 229 ? 12.393 0.508 -9.671 1.00 78.38 229 ASP A N 1
ATOM 1829 C CA . ASP A 1 229 ? 13.626 -0.135 -9.189 1.00 78.38 229 ASP A CA 1
ATOM 1830 C C . ASP A 1 229 ? 14.125 -1.223 -10.154 1.00 78.38 229 ASP A C 1
ATOM 1832 O O . ASP A 1 229 ? 15.137 -1.025 -10.839 1.00 78.38 229 ASP A O 1
ATOM 1836 N N . ASP A 1 230 ? 13.374 -2.319 -10.264 1.00 85.56 230 ASP A N 1
ATOM 1837 C CA . ASP A 1 230 ? 13.644 -3.486 -11.107 1.00 85.56 230 ASP A CA 1
ATOM 1838 C C . ASP A 1 230 ? 12.320 -4.196 -11.496 1.00 85.56 230 ASP A C 1
ATOM 1840 O O . ASP A 1 230 ? 11.260 -3.832 -10.962 1.00 85.56 230 ASP A O 1
ATOM 1844 N N . PRO A 1 231 ? 12.322 -5.111 -12.489 1.00 90.12 231 PRO A N 1
ATOM 1845 C CA . PRO A 1 231 ? 11.083 -5.688 -13.011 1.00 90.12 231 PRO A CA 1
ATOM 1846 C C . PRO A 1 231 ? 10.347 -6.560 -11.984 1.00 90.12 231 PRO A C 1
ATOM 1848 O O . PRO A 1 231 ? 9.118 -6.477 -11.922 1.00 90.12 231 PRO A O 1
ATOM 1851 N N . ASP A 1 232 ? 11.059 -7.316 -11.143 1.00 90.19 232 ASP A N 1
ATOM 1852 C CA . ASP A 1 232 ? 10.478 -8.093 -10.040 1.00 90.19 232 ASP A CA 1
ATOM 1853 C C . ASP A 1 232 ? 9.724 -7.194 -9.067 1.00 90.19 232 ASP A C 1
ATOM 1855 O O . ASP A 1 232 ? 8.509 -7.323 -8.896 1.00 90.19 232 ASP A O 1
ATOM 1859 N N . SER A 1 233 ? 10.413 -6.197 -8.517 1.00 87.38 233 SER A N 1
ATOM 1860 C CA . SER A 1 233 ? 9.844 -5.250 -7.561 1.00 87.38 233 SER A CA 1
ATOM 1861 C C . SER A 1 233 ? 8.661 -4.489 -8.158 1.00 87.38 233 SER A C 1
ATOM 1863 O O . SER A 1 233 ? 7.712 -4.154 -7.447 1.00 87.38 233 SER A O 1
ATOM 1865 N N . ALA A 1 234 ? 8.672 -4.212 -9.466 1.00 89.75 234 ALA A N 1
ATOM 1866 C CA . ALA A 1 234 ? 7.560 -3.562 -10.149 1.00 89.75 234 ALA A CA 1
ATOM 1867 C C . ALA A 1 234 ? 6.317 -4.462 -10.239 1.00 89.75 234 ALA A C 1
ATOM 1869 O O . ALA A 1 234 ? 5.210 -4.011 -9.926 1.00 89.75 234 ALA A O 1
ATOM 1870 N N . VAL A 1 235 ? 6.484 -5.725 -10.641 1.00 92.88 235 VAL A N 1
ATOM 1871 C CA . VAL A 1 235 ? 5.384 -6.702 -10.704 1.00 92.88 235 VAL A CA 1
ATOM 1872 C C . VAL A 1 235 ? 4.839 -6.988 -9.306 1.00 92.88 235 VAL A C 1
ATOM 1874 O O . VAL A 1 235 ? 3.620 -6.959 -9.104 1.00 92.88 235 VAL A O 1
ATOM 1877 N N . GLU A 1 236 ? 5.719 -7.178 -8.322 1.00 91.75 236 GLU A N 1
ATOM 1878 C CA . GLU A 1 236 ? 5.344 -7.356 -6.918 1.00 91.75 236 GLU A CA 1
ATOM 1879 C C . GLU A 1 236 ? 4.592 -6.139 -6.379 1.00 91.75 236 GLU A C 1
ATOM 1881 O O . GLU A 1 236 ? 3.538 -6.286 -5.757 1.00 91.75 236 GLU A O 1
ATOM 1886 N N . SER A 1 237 ? 5.069 -4.926 -6.672 1.00 90.31 237 SER A N 1
ATOM 1887 C CA . SER A 1 237 ? 4.440 -3.704 -6.172 1.00 90.31 237 SER A CA 1
ATOM 1888 C C . SER A 1 237 ? 3.055 -3.469 -6.748 1.00 90.31 237 SER A C 1
ATOM 1890 O O . SER A 1 237 ? 2.140 -3.086 -6.015 1.00 90.31 237 SER A O 1
ATOM 1892 N N . LEU A 1 238 ? 2.883 -3.708 -8.049 1.00 92.06 238 LEU A N 1
ATOM 1893 C CA . LEU A 1 238 ? 1.575 -3.627 -8.685 1.00 92.06 238 LEU A CA 1
ATOM 1894 C C . LEU A 1 238 ? 0.623 -4.675 -8.103 1.00 92.06 238 LEU A C 1
ATOM 1896 O O . LEU A 1 238 ? -0.500 -4.339 -7.731 1.00 92.06 238 LEU A O 1
ATOM 1900 N N . SER A 1 239 ? 1.093 -5.915 -7.954 1.00 92.38 239 SER A N 1
ATOM 1901 C CA . SER A 1 239 ? 0.307 -7.012 -7.379 1.00 92.38 239 SER A CA 1
ATOM 1902 C C . SER A 1 239 ? -0.111 -6.717 -5.937 1.00 92.38 239 SER A C 1
ATOM 1904 O O . SER A 1 239 ? -1.254 -6.964 -5.550 1.00 92.38 239 SER A O 1
ATOM 1906 N N . ALA A 1 240 ? 0.787 -6.137 -5.137 1.00 91.75 240 ALA A N 1
ATOM 1907 C CA . ALA A 1 240 ? 0.487 -5.731 -3.771 1.00 91.75 240 ALA A CA 1
ATOM 1908 C C . ALA A 1 240 ? -0.599 -4.652 -3.714 1.00 91.75 240 ALA A C 1
ATOM 1910 O O . ALA A 1 240 ? -1.495 -4.702 -2.874 1.00 91.75 240 ALA A O 1
ATOM 1911 N N . LEU A 1 241 ? -0.556 -3.699 -4.636 1.00 90.38 241 LEU A N 1
ATOM 1912 C CA . LEU A 1 241 ? -1.546 -2.636 -4.744 1.00 90.38 241 LEU A CA 1
ATOM 1913 C C . LEU A 1 241 ? -2.926 -3.116 -5.184 1.00 90.38 241 LEU A C 1
ATOM 1915 O O . LEU A 1 241 ? -3.940 -2.691 -4.626 1.00 90.38 241 LEU A O 1
ATOM 1919 N N . GLU A 1 242 ? -2.970 -4.026 -6.149 1.00 92.19 242 GLU A N 1
ATOM 1920 C CA . GLU A 1 242 ? -4.205 -4.687 -6.572 1.00 92.19 242 GLU A CA 1
ATOM 1921 C C . GLU A 1 242 ? -4.804 -5.505 -5.416 1.00 92.19 242 GLU A C 1
ATOM 1923 O O . GLU A 1 242 ? -6.005 -5.439 -5.152 1.00 92.19 242 GLU A O 1
ATOM 1928 N N . ALA A 1 243 ? -3.965 -6.190 -4.631 1.00 90.25 243 ALA A N 1
ATOM 1929 C CA . ALA A 1 243 ? -4.408 -6.913 -3.440 1.00 90.25 243 ALA A CA 1
ATOM 1930 C C . ALA A 1 243 ? -4.960 -5.985 -2.339 1.00 90.25 243 ALA A C 1
ATOM 1932 O O . ALA A 1 243 ? -5.952 -6.323 -1.693 1.00 90.25 243 ALA A O 1
ATOM 1933 N N . LEU A 1 244 ? -4.346 -4.816 -2.121 1.00 88.19 244 LEU A N 1
ATOM 1934 C CA . LEU A 1 244 ? -4.804 -3.832 -1.128 1.00 88.19 244 LEU A CA 1
ATOM 1935 C C . LEU A 1 244 ? -6.098 -3.124 -1.539 1.00 88.19 244 LEU A C 1
ATOM 1937 O O . LEU A 1 244 ? -6.929 -2.817 -0.684 1.00 88.19 244 LEU A O 1
ATOM 1941 N N . SER A 1 245 ? -6.255 -2.838 -2.829 1.00 87.25 245 SER A N 1
ATOM 1942 C CA . SER A 1 245 ? -7.459 -2.205 -3.377 1.00 87.25 245 SER A CA 1
ATOM 1943 C C . SER A 1 245 ? -8.609 -3.197 -3.576 1.00 87.25 245 SER A C 1
ATOM 1945 O O . SER A 1 245 ? -9.769 -2.790 -3.577 1.00 87.25 245 SER A O 1
ATOM 1947 N N . GLY A 1 246 ? -8.305 -4.495 -3.680 1.00 87.81 246 GLY A N 1
ATOM 1948 C CA . GLY A 1 246 ? -9.285 -5.537 -3.979 1.00 87.81 246 GLY A CA 1
ATOM 1949 C C . GLY A 1 246 ? -9.726 -5.546 -5.445 1.00 87.81 246 GLY A C 1
ATOM 1950 O O . GLY A 1 246 ? -10.724 -6.187 -5.772 1.00 87.81 246 GLY A O 1
ATOM 1951 N N . GLU A 1 247 ? -9.005 -4.846 -6.323 1.00 90.62 247 GLU A N 1
ATOM 1952 C CA . GLU A 1 247 ? -9.308 -4.733 -7.747 1.00 90.62 247 GLU A CA 1
ATOM 1953 C C . GLU A 1 247 ? -8.039 -4.792 -8.603 1.00 90.62 247 GLU A C 1
ATOM 1955 O O . GLU A 1 247 ? -6.964 -4.349 -8.209 1.00 90.62 247 GLU A O 1
ATOM 1960 N N . THR A 1 248 ? -8.162 -5.353 -9.806 1.00 91.00 248 THR A N 1
ATOM 1961 C CA . THR A 1 248 ? -7.061 -5.408 -10.775 1.00 91.00 248 THR A CA 1
ATOM 1962 C C . THR A 1 248 ? -6.975 -4.092 -11.543 1.00 91.00 248 THR A C 1
ATOM 1964 O O . THR A 1 248 ? -7.977 -3.615 -12.082 1.00 91.00 248 THR A O 1
ATOM 1967 N N . TYR A 1 249 ? -5.773 -3.533 -11.683 1.00 90.88 249 TYR A N 1
ATOM 1968 C CA . TYR A 1 249 ? -5.546 -2.385 -12.548 1.00 90.88 249 TYR A CA 1
ATOM 1969 C C . TYR A 1 249 ? -5.657 -2.819 -14.008 1.00 90.88 249 TYR A C 1
ATOM 1971 O O . TYR A 1 249 ? -4.911 -3.674 -14.477 1.00 90.88 249 TYR A O 1
ATOM 1979 N N . THR A 1 250 ? -6.586 -2.227 -14.753 1.00 90.94 250 THR A N 1
ATOM 1980 C CA . THR A 1 250 ? -6.892 -2.648 -16.135 1.00 90.94 250 THR A CA 1
ATOM 1981 C C . THR A 1 250 ? -6.328 -1.717 -1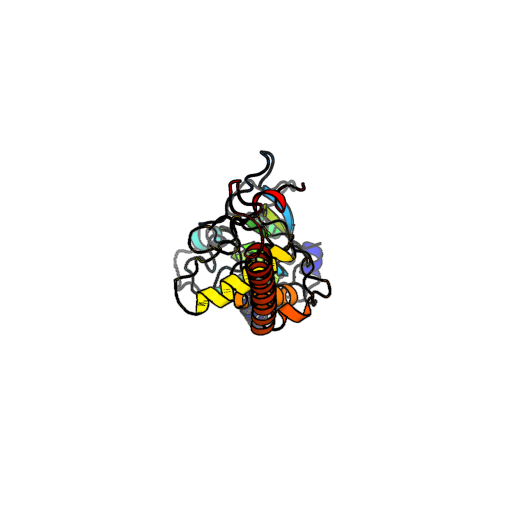7.207 1.00 90.94 250 THR A C 1
ATOM 1983 O O . THR A 1 250 ? -6.294 -2.077 -18.384 1.00 90.94 250 THR A O 1
ATOM 1986 N N . SER A 1 251 ? -5.871 -0.527 -16.818 1.00 90.31 251 SER A N 1
ATOM 1987 C CA . SER A 1 251 ? -5.380 0.498 -17.743 1.00 90.31 251 SER A CA 1
ATOM 1988 C C . SER A 1 251 ? -3.899 0.321 -18.087 1.00 90.31 251 SER A C 1
ATOM 1990 O O . SER A 1 251 ? -3.165 -0.433 -17.449 1.00 90.31 251 SER A O 1
ATOM 1992 N N . SER A 1 252 ? -3.430 1.035 -19.114 1.00 89.88 252 SER A N 1
ATOM 1993 C CA . SER A 1 252 ? -2.002 1.097 -19.423 1.00 89.88 252 SER A CA 1
ATOM 1994 C C . SER A 1 252 ? -1.230 1.813 -18.318 1.00 89.88 252 SER A C 1
ATOM 1996 O O . SER A 1 252 ? -1.617 2.882 -17.850 1.00 89.88 252 SER A O 1
ATOM 1998 N N . ILE A 1 253 ? 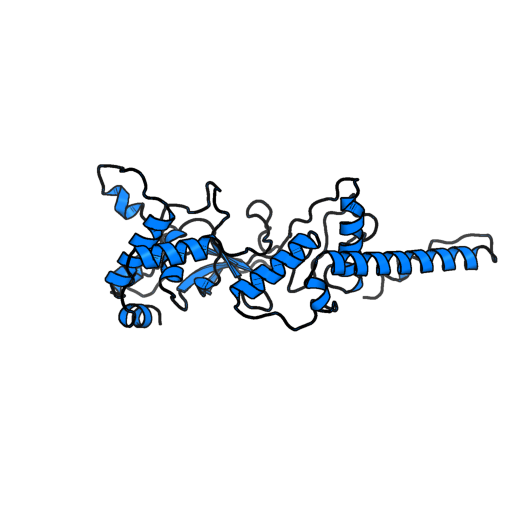-0.077 1.264 -17.955 1.00 87.38 253 ILE A N 1
ATOM 1999 C CA . ILE A 1 253 ? 0.819 1.834 -16.954 1.00 87.38 253 ILE A CA 1
ATOM 2000 C C . ILE A 1 253 ? 1.695 2.854 -17.691 1.00 87.38 253 ILE A C 1
ATOM 2002 O O . ILE A 1 253 ? 2.781 2.558 -18.185 1.00 87.38 253 ILE A O 1
ATOM 2006 N N . GLY A 1 254 ? 1.215 4.101 -17.757 1.00 82.44 254 GLY A N 1
ATOM 2007 C CA . GLY A 1 254 ? 1.760 5.133 -18.643 1.00 82.44 254 GLY A CA 1
ATOM 2008 C C . GLY A 1 254 ? 1.285 4.846 -20.063 1.00 82.44 254 GLY A C 1
ATOM 2009 O O . GLY A 1 254 ? 0.117 5.060 -20.373 1.00 82.44 254 GLY A O 1
ATOM 2010 N N . ARG A 1 255 ? 2.161 4.290 -20.903 1.00 86.12 255 ARG A N 1
ATOM 2011 C CA . ARG A 1 255 ? 1.811 3.768 -22.240 1.00 86.12 255 ARG A CA 1
ATOM 2012 C C . ARG A 1 255 ? 2.127 2.284 -22.417 1.00 86.12 255 ARG A C 1
ATOM 2014 O O . ARG A 1 255 ? 1.880 1.736 -23.487 1.00 86.12 255 ARG A O 1
ATOM 2021 N N . LEU A 1 256 ? 2.667 1.641 -21.383 1.00 90.06 256 LEU A N 1
ATOM 2022 C CA . LEU A 1 256 ? 2.948 0.214 -21.412 1.00 90.06 256 LEU A CA 1
ATOM 2023 C C . LEU A 1 256 ? 1.650 -0.577 -21.199 1.00 90.06 256 LEU A C 1
ATOM 2025 O O . LEU A 1 256 ? 0.884 -0.251 -20.282 1.00 90.06 256 LEU A O 1
ATOM 2029 N N . PRO A 1 257 ? 1.380 -1.608 -22.016 1.00 92.06 257 PRO A N 1
ATOM 2030 C CA . PRO A 1 257 ? 0.267 -2.516 -21.781 1.00 92.06 257 PRO A CA 1
ATOM 2031 C C . PRO A 1 257 ? 0.358 -3.178 -20.401 1.00 92.06 257 PRO A C 1
ATOM 2033 O O . PRO A 1 257 ? 1.417 -3.663 -20.010 1.00 92.06 257 PRO A O 1
ATOM 2036 N N . ARG A 1 258 ? -0.771 -3.266 -19.687 1.00 91.81 258 ARG A N 1
ATOM 2037 C CA . ARG A 1 258 ? -0.847 -3.890 -18.353 1.00 91.81 258 ARG A CA 1
ATOM 2038 C C . ARG A 1 258 ? -0.293 -5.316 -18.310 1.00 91.81 258 ARG A C 1
ATOM 2040 O O . ARG A 1 258 ? 0.309 -5.686 -17.309 1.00 91.81 258 ARG A O 1
ATOM 2047 N N . HIS A 1 259 ? -0.493 -6.107 -19.366 1.00 93.75 259 HIS A N 1
ATOM 2048 C CA . HIS A 1 259 ? -0.086 -7.517 -19.391 1.00 93.75 259 HIS A CA 1
ATOM 2049 C C . HIS A 1 259 ? 1.430 -7.716 -19.281 1.00 93.75 259 HIS A C 1
ATOM 2051 O O . HIS A 1 259 ? 1.858 -8.789 -18.873 1.00 93.75 259 HIS A O 1
ATOM 2057 N N . LEU A 1 260 ? 2.235 -6.697 -19.612 1.00 94.62 260 LEU A N 1
ATOM 2058 C CA . LEU A 1 260 ? 3.682 -6.767 -19.416 1.00 94.62 260 LEU A CA 1
ATOM 2059 C C . LEU A 1 260 ? 4.036 -6.887 -17.931 1.00 94.62 260 LEU A C 1
ATOM 2061 O O . LEU A 1 260 ? 4.989 -7.563 -17.594 1.00 94.62 260 LEU A O 1
ATOM 2065 N N . PHE A 1 261 ? 3.223 -6.324 -17.037 1.00 93.69 261 PHE A N 1
ATOM 2066 C CA . PHE A 1 261 ? 3.424 -6.388 -15.587 1.00 93.69 261 PHE A CA 1
ATOM 2067 C C . PHE A 1 261 ? 2.839 -7.661 -14.948 1.00 93.69 261 PHE A C 1
ATOM 2069 O O . PHE A 1 261 ? 2.570 -7.677 -13.752 1.00 93.69 261 PHE A O 1
ATOM 2076 N N . ASN A 1 262 ? 2.559 -8.707 -15.732 1.00 92.88 262 ASN A N 1
ATOM 2077 C CA . ASN A 1 262 ? 2.152 -10.008 -15.186 1.00 92.88 262 ASN A CA 1
ATOM 2078 C C . ASN A 1 262 ? 3.349 -10.869 -14.771 1.00 92.88 262 ASN A C 1
ATOM 2080 O O . ASN A 1 262 ? 3.174 -11.781 -13.972 1.00 92.88 262 ASN A O 1
ATOM 2084 N N . ASP A 1 263 ? 4.516 -10.614 -15.362 1.00 95.25 263 ASP A N 1
ATOM 2085 C CA . ASP A 1 263 ? 5.726 -11.412 -15.190 1.00 95.25 263 ASP A CA 1
ATOM 2086 C C . ASP A 1 263 ? 6.948 -10.510 -15.442 1.00 95.25 263 ASP A C 1
ATOM 2088 O O . ASP A 1 263 ? 6.941 -9.790 -16.452 1.00 95.25 263 ASP A O 1
ATOM 2092 N N . PRO A 1 264 ? 7.967 -10.511 -14.567 1.00 94.38 264 PRO A N 1
ATOM 2093 C CA . PRO A 1 264 ? 9.215 -9.780 -14.782 1.00 94.38 264 PRO A CA 1
ATOM 2094 C C . PRO A 1 264 ? 9.856 -10.071 -16.147 1.00 94.38 264 PRO A C 1
ATOM 2096 O O . PRO A 1 264 ? 10.286 -9.136 -16.831 1.00 94.38 264 PRO A O 1
ATOM 2099 N N . ASP A 1 265 ? 9.797 -11.320 -16.620 1.00 95.38 265 ASP A N 1
ATOM 2100 C CA . ASP A 1 265 ? 10.379 -11.741 -17.901 1.00 95.38 265 ASP A CA 1
ATOM 2101 C C . ASP A 1 265 ? 9.751 -11.010 -19.095 1.00 95.38 265 ASP A C 1
ATOM 2103 O O . ASP A 1 265 ? 10.425 -10.695 -20.081 1.00 95.38 265 ASP A O 1
ATOM 2107 N N . ASN A 1 266 ? 8.459 -10.674 -19.014 1.00 96.62 266 ASN A N 1
ATOM 2108 C CA . ASN A 1 266 ? 7.780 -9.920 -20.069 1.00 96.62 266 ASN A CA 1
ATOM 2109 C C . ASN A 1 266 ? 8.315 -8.485 -20.168 1.00 96.62 266 ASN A C 1
ATOM 2111 O O . ASN A 1 266 ? 8.434 -7.943 -21.272 1.00 96.62 266 ASN A O 1
ATOM 2115 N N . LEU A 1 267 ? 8.631 -7.861 -19.028 1.00 95.06 267 LEU A N 1
ATOM 2116 C CA . LEU A 1 267 ? 9.224 -6.524 -18.976 1.00 95.06 267 LEU A CA 1
ATOM 2117 C C . LEU A 1 267 ? 10.657 -6.548 -19.515 1.00 95.06 267 LEU A C 1
ATOM 2119 O O . LEU A 1 267 ? 11.014 -5.690 -20.327 1.00 95.06 267 LEU A O 1
ATOM 2123 N N . ILE A 1 268 ? 11.441 -7.554 -19.120 1.00 93.38 268 ILE A N 1
ATOM 2124 C CA . ILE A 1 268 ? 12.826 -7.746 -19.564 1.00 93.38 268 ILE A CA 1
ATOM 2125 C C . ILE A 1 268 ? 12.873 -7.990 -21.075 1.00 93.38 268 ILE A C 1
ATOM 2127 O O . ILE A 1 268 ? 13.589 -7.294 -21.795 1.00 93.38 268 ILE A O 1
ATOM 2131 N N . ALA A 1 269 ? 12.061 -8.914 -21.595 1.00 94.38 269 ALA A N 1
ATOM 2132 C CA . ALA A 1 269 ? 12.010 -9.221 -23.023 1.00 94.38 269 ALA A CA 1
ATOM 2133 C C . ALA A 1 269 ? 11.590 -8.006 -23.870 1.00 94.38 269 ALA A C 1
ATOM 2135 O O . ALA A 1 269 ? 12.196 -7.733 -24.911 1.00 94.38 269 ALA A O 1
ATOM 2136 N N . ALA A 1 270 ? 10.589 -7.242 -23.415 1.00 95.12 270 ALA A N 1
ATOM 2137 C CA . ALA A 1 270 ? 10.161 -6.015 -24.085 1.00 95.12 270 ALA A CA 1
ATOM 2138 C C . ALA A 1 270 ? 11.256 -4.934 -24.069 1.00 95.12 270 ALA A C 1
ATOM 2140 O O . ALA A 1 270 ? 11.470 -4.260 -25.082 1.00 95.12 270 ALA A O 1
ATOM 2141 N N . GLY A 1 271 ? 11.971 -4.794 -22.949 1.00 91.94 271 GLY A N 1
ATOM 2142 C CA . GLY A 1 271 ? 13.128 -3.910 -22.828 1.00 91.94 271 GLY A CA 1
ATOM 2143 C C . GLY A 1 271 ? 14.269 -4.309 -23.761 1.00 91.94 271 GLY A C 1
ATOM 2144 O O . GLY A 1 271 ? 14.757 -3.476 -24.522 1.00 91.94 271 GLY A O 1
ATOM 2145 N N . ASN A 1 272 ? 14.635 -5.590 -23.794 1.00 91.12 272 ASN A N 1
ATOM 2146 C CA . ASN A 1 272 ? 15.701 -6.112 -24.649 1.00 91.12 272 ASN A CA 1
ATOM 2147 C C . ASN A 1 272 ? 15.400 -5.909 -26.137 1.00 91.12 272 ASN A C 1
ATOM 2149 O O . ASN A 1 272 ? 16.265 -5.466 -26.892 1.00 91.12 272 ASN A O 1
ATOM 2153 N N . HIS A 1 273 ? 14.160 -6.162 -26.564 1.00 90.94 273 HIS A N 1
ATOM 2154 C CA . HIS A 1 273 ? 13.740 -5.892 -27.939 1.00 90.94 273 HIS A CA 1
ATOM 2155 C C . HIS A 1 273 ? 13.881 -4.402 -28.296 1.00 90.94 273 HIS A C 1
ATOM 2157 O O . HIS A 1 273 ? 14.312 -4.050 -29.399 1.00 90.94 273 HIS A O 1
ATOM 2163 N N . LEU A 1 274 ? 13.524 -3.508 -27.369 1.00 89.38 274 LEU A N 1
ATOM 2164 C CA . LEU A 1 274 ? 13.674 -2.069 -27.563 1.00 89.38 274 LEU A CA 1
ATOM 2165 C C . LEU A 1 274 ? 15.150 -1.666 -27.672 1.00 89.38 274 LEU A C 1
ATOM 2167 O O . LEU A 1 274 ? 15.498 -0.949 -28.607 1.00 89.38 274 LEU A O 1
ATOM 2171 N N . VAL A 1 275 ? 16.010 -2.155 -26.774 1.00 85.56 275 VAL A N 1
ATOM 2172 C CA . VAL A 1 275 ? 17.460 -1.898 -26.809 1.00 85.56 275 VAL A CA 1
ATOM 2173 C C . VAL A 1 275 ? 18.054 -2.359 -28.142 1.00 85.56 275 VAL A C 1
ATOM 2175 O O . VAL A 1 275 ? 18.696 -1.566 -28.824 1.00 85.56 275 VAL A O 1
ATOM 2178 N N . GLN A 1 276 ? 17.755 -3.585 -28.583 1.00 85.69 276 GLN A N 1
ATOM 2179 C CA . GLN A 1 276 ? 18.211 -4.103 -29.880 1.00 85.69 276 GLN A CA 1
ATOM 2180 C C . GLN A 1 276 ? 17.749 -3.237 -31.057 1.00 85.69 276 GLN A C 1
ATOM 2182 O O . GLN A 1 276 ? 18.520 -2.984 -31.981 1.00 85.69 276 GLN A O 1
ATOM 2187 N N . THR A 1 277 ? 16.502 -2.756 -31.022 1.00 84.50 277 THR A N 1
ATOM 2188 C CA . THR A 1 277 ? 15.965 -1.872 -32.066 1.00 84.50 277 THR A CA 1
ATOM 2189 C C . THR A 1 277 ? 16.712 -0.538 -32.096 1.00 84.50 277 THR A C 1
ATOM 2191 O O . THR A 1 277 ? 17.061 -0.055 -33.171 1.00 84.50 277 THR A O 1
ATOM 2194 N N . LEU A 1 278 ? 16.982 0.053 -30.929 1.00 78.44 278 LEU A N 1
ATOM 2195 C CA . LEU A 1 278 ? 17.707 1.320 -30.817 1.00 78.44 278 LEU A CA 1
ATOM 2196 C C . LEU A 1 278 ? 19.165 1.180 -31.286 1.00 78.44 278 LEU A C 1
ATOM 2198 O O . LEU A 1 278 ? 19.614 1.986 -32.098 1.00 78.44 278 LEU A O 1
ATOM 2202 N N . SER A 1 279 ? 19.868 0.123 -30.871 1.00 74.19 279 SER A N 1
ATOM 2203 C CA . SER A 1 279 ? 21.247 -0.150 -31.302 1.00 74.19 279 SER A CA 1
ATOM 2204 C C . SER A 1 279 ? 21.349 -0.515 -32.788 1.00 74.19 279 SER A C 1
ATOM 2206 O O . SER A 1 279 ? 22.302 -0.127 -33.461 1.00 74.19 279 SER A O 1
ATOM 2208 N N . GLY A 1 280 ? 20.358 -1.230 -33.331 1.00 64.62 280 GLY A N 1
ATOM 2209 C CA . GLY A 1 280 ? 20.277 -1.533 -34.762 1.00 64.62 280 GLY A CA 1
ATOM 2210 C C . GLY A 1 280 ? 20.146 -0.265 -35.607 1.00 64.62 280 GLY A C 1
ATOM 2211 O O . GLY A 1 280 ? 20.874 -0.098 -36.584 1.00 64.62 280 GLY A O 1
ATOM 2212 N N . VAL A 1 281 ? 19.302 0.677 -35.172 1.00 60.81 281 VAL A N 1
ATOM 2213 C CA . VAL A 1 281 ? 19.160 1.991 -35.815 1.00 60.81 281 VAL A CA 1
ATOM 2214 C C . VAL A 1 281 ? 20.476 2.775 -35.776 1.00 60.81 281 VAL A C 1
ATOM 2216 O O . VAL A 1 281 ? 20.865 3.330 -36.800 1.00 60.81 281 VAL A O 1
ATOM 2219 N N . GLU A 1 282 ? 21.201 2.791 -34.655 1.00 56.84 282 GLU A N 1
ATOM 2220 C CA . GLU A 1 282 ? 22.523 3.439 -34.572 1.00 56.84 282 GLU A CA 1
ATOM 2221 C C . GLU A 1 282 ? 23.540 2.820 -35.543 1.00 56.84 282 GLU A C 1
ATOM 2223 O O . GLU A 1 282 ? 24.235 3.545 -36.257 1.00 56.84 282 GLU A O 1
ATOM 2228 N N . SER A 1 283 ? 23.572 1.488 -35.652 1.00 54.09 283 SER A N 1
ATOM 2229 C CA . SER A 1 283 ? 24.474 0.789 -36.575 1.00 54.09 283 SER A CA 1
ATOM 2230 C C . SER A 1 283 ? 24.147 1.035 -38.055 1.00 54.09 283 SER A C 1
ATOM 2232 O O . SER A 1 283 ? 25.056 1.139 -38.886 1.00 54.09 283 SER A O 1
ATOM 2234 N N . ASP A 1 284 ? 22.865 1.203 -38.393 1.00 50.75 284 ASP A N 1
ATOM 2235 C CA . ASP A 1 284 ? 22.416 1.570 -39.738 1.00 50.75 284 ASP A CA 1
ATOM 2236 C C . ASP A 1 284 ? 22.778 3.023 -40.072 1.00 50.75 284 ASP A C 1
ATOM 2238 O O . ASP A 1 284 ? 23.151 3.319 -41.211 1.00 50.75 284 ASP A O 1
ATOM 2242 N N . PHE A 1 285 ? 22.751 3.930 -39.088 1.00 49.34 285 PHE A N 1
ATOM 2243 C CA . PHE A 1 285 ? 23.248 5.300 -39.247 1.00 49.34 285 PHE A CA 1
ATOM 2244 C C . PHE A 1 285 ? 24.769 5.341 -39.444 1.00 49.34 285 PHE A C 1
ATOM 2246 O O . PHE A 1 285 ? 25.240 6.046 -40.340 1.00 49.34 285 PHE A O 1
ATOM 2253 N N . ASP A 1 286 ? 25.547 4.561 -38.694 1.00 50.38 286 ASP A N 1
ATOM 2254 C CA . ASP A 1 286 ? 27.005 4.503 -38.866 1.00 50.38 286 ASP A CA 1
ATOM 2255 C C . ASP A 1 286 ? 27.410 3.873 -40.210 1.00 50.38 286 ASP A C 1
ATOM 2257 O O . ASP A 1 286 ? 28.334 4.347 -40.880 1.00 50.38 286 ASP A O 1
ATOM 2261 N N . SER A 1 287 ? 26.676 2.861 -40.677 1.00 46.56 287 SER A N 1
ATOM 2262 C CA . SER A 1 287 ? 26.960 2.192 -41.953 1.00 46.56 287 SER A CA 1
ATOM 2263 C C . SER A 1 287 ? 26.456 2.955 -43.188 1.00 46.56 287 SER A C 1
ATOM 2265 O O . SER A 1 287 ? 27.080 2.859 -44.248 1.00 46.56 287 SER A O 1
ATOM 2267 N N . THR A 1 288 ? 25.418 3.796 -43.074 1.00 43.47 288 THR A N 1
ATOM 2268 C CA . THR A 1 288 ? 25.027 4.725 -44.159 1.00 43.47 288 THR A CA 1
ATOM 2269 C C . THR A 1 288 ? 25.821 6.034 -44.173 1.00 43.47 288 THR A C 1
ATOM 2271 O O . THR A 1 288 ? 25.929 6.659 -45.232 1.00 43.47 288 THR A O 1
ATOM 2274 N N . THR A 1 289 ? 26.459 6.425 -43.065 1.00 40.09 289 THR A N 1
ATOM 2275 C CA . THR A 1 289 ? 27.266 7.662 -43.000 1.00 40.09 289 THR A CA 1
ATOM 2276 C C . THR A 1 289 ? 28.744 7.438 -43.363 1.00 40.09 289 THR A C 1
ATOM 2278 O O . THR A 1 289 ? 29.420 8.365 -43.809 1.00 40.09 289 THR A O 1
ATOM 2281 N N . LEU A 1 290 ? 29.251 6.199 -43.323 1.00 35.78 290 LEU A N 1
ATOM 2282 C CA . LEU A 1 290 ? 30.634 5.884 -43.726 1.00 35.78 290 LEU A CA 1
ATOM 2283 C C . LEU A 1 290 ? 30.897 5.874 -45.246 1.00 35.78 290 LEU A C 1
ATOM 2285 O O . LEU A 1 290 ? 32.040 5.692 -45.666 1.00 35.78 290 LEU A O 1
ATOM 2289 N N . MET A 1 291 ? 29.889 6.134 -46.086 1.00 40.06 291 MET A N 1
ATOM 2290 C CA . MET A 1 291 ? 30.069 6.274 -47.541 1.00 40.06 291 MET A CA 1
ATOM 2291 C C . MET A 1 291 ? 30.092 7.721 -48.050 1.00 40.06 291 MET A C 1
ATOM 2293 O O . MET A 1 291 ? 30.446 7.928 -49.212 1.00 40.06 291 MET A O 1
ATOM 2297 N N . GLN A 1 292 ? 29.819 8.744 -47.229 1.00 38.09 292 GLN A N 1
ATOM 2298 C CA . GLN A 1 292 ? 30.013 10.135 -47.654 1.00 38.09 292 GLN A CA 1
ATOM 2299 C C . GLN A 1 292 ? 30.464 11.073 -46.524 1.00 38.09 292 GLN A C 1
ATOM 2301 O O . GLN A 1 292 ? 29.705 11.408 -45.627 1.00 38.09 292 GLN A O 1
ATOM 2306 N N . ARG A 1 293 ? 31.667 11.628 -46.743 1.00 31.06 293 ARG A N 1
ATOM 2307 C CA . ARG A 1 293 ? 32.217 12.896 -46.222 1.00 31.06 293 ARG A CA 1
ATOM 2308 C C . ARG A 1 293 ? 32.870 12.902 -44.834 1.00 31.06 293 ARG A C 1
ATOM 2310 O O . ARG A 1 293 ? 32.292 13.237 -43.814 1.00 31.06 293 ARG A O 1
ATOM 2317 N N . SER A 1 294 ? 34.186 12.715 -44.906 1.00 38.94 294 SER A N 1
ATOM 2318 C CA . SER A 1 294 ? 35.213 13.644 -44.410 1.00 38.94 294 SER A CA 1
ATOM 2319 C C . SER A 1 294 ? 34.732 15.072 -44.058 1.00 38.94 294 SER A C 1
ATOM 2321 O O . SER A 1 294 ? 34.042 15.720 -44.846 1.00 38.94 294 SER A O 1
ATOM 2323 N N . THR A 1 295 ? 35.273 15.562 -42.935 1.00 37.06 295 THR A N 1
ATOM 2324 C CA . THR A 1 295 ? 35.310 16.925 -42.356 1.00 37.06 295 THR A CA 1
ATOM 2325 C C . THR A 1 295 ? 34.127 17.399 -41.500 1.00 37.06 295 THR A C 1
ATOM 2327 O O . THR A 1 295 ? 33.051 17.682 -42.004 1.00 37.06 295 THR A O 1
ATOM 2330 N N . ASN A 1 296 ? 34.439 17.544 -40.202 1.00 40.72 296 ASN A N 1
ATOM 2331 C CA . ASN A 1 296 ? 33.926 18.490 -39.202 1.00 40.72 296 ASN A CA 1
ATOM 2332 C C . ASN A 1 296 ? 32.422 18.810 -39.210 1.00 40.72 296 ASN A C 1
ATOM 2334 O O . ASN A 1 296 ? 31.980 19.640 -39.993 1.00 40.72 296 ASN A O 1
ATOM 2338 N N . ASP A 1 297 ? 31.675 18.275 -38.241 1.00 35.88 297 ASP A N 1
ATOM 2339 C CA . ASP A 1 297 ? 31.065 19.096 -37.181 1.00 35.88 297 ASP A CA 1
ATOM 2340 C C . ASP A 1 297 ? 30.245 18.250 -36.191 1.00 35.88 297 ASP A C 1
ATOM 2342 O O . ASP A 1 297 ? 29.619 17.255 -36.542 1.00 35.88 297 ASP A O 1
ATOM 2346 N N . SER A 1 298 ? 30.298 18.686 -34.930 1.00 37.94 298 SER A N 1
ATOM 2347 C CA . SER A 1 298 ? 29.514 18.304 -33.744 1.00 37.94 298 SER A CA 1
ATOM 2348 C C . SER A 1 298 ? 28.329 17.334 -33.928 1.00 37.94 298 SER A C 1
ATOM 2350 O O . SER A 1 298 ? 27.350 17.641 -34.610 1.00 37.94 298 SER A O 1
ATOM 2352 N N . GLY A 1 299 ? 28.389 16.219 -33.189 1.00 35.09 299 GLY A N 1
ATOM 2353 C CA . GLY A 1 299 ? 27.407 15.135 -33.157 1.00 35.09 299 GLY A CA 1
ATOM 2354 C C . GLY A 1 299 ? 25.951 15.562 -32.924 1.00 35.09 299 GLY A C 1
ATOM 2355 O O . GLY A 1 299 ? 25.623 16.420 -32.104 1.00 35.09 299 GLY A O 1
ATOM 2356 N N . PHE A 1 300 ? 25.068 14.898 -33.667 1.00 43.50 300 PHE A N 1
ATOM 2357 C CA . PHE A 1 300 ? 23.647 15.206 -33.849 1.00 43.50 300 PHE A CA 1
ATOM 2358 C C . PHE A 1 300 ? 22.734 14.765 -32.682 1.00 43.50 300 PHE A C 1
ATOM 2360 O O . PHE A 1 300 ? 21.542 15.080 -32.677 1.00 43.50 300 PHE A O 1
ATOM 2367 N N . ILE A 1 301 ? 23.278 14.087 -31.663 1.00 43.31 301 ILE A N 1
ATOM 2368 C CA . ILE A 1 301 ? 22.513 13.509 -30.536 1.00 43.31 301 ILE A CA 1
ATOM 2369 C C . ILE A 1 301 ? 21.887 14.600 -29.640 1.00 43.31 301 ILE A C 1
ATOM 2371 O O . ILE A 1 301 ? 20.838 14.400 -29.031 1.00 43.31 301 ILE A O 1
ATOM 2375 N N . GLY A 1 302 ? 22.413 15.830 -29.668 1.00 34.75 302 GLY A N 1
ATOM 2376 C CA . GLY A 1 302 ? 21.839 16.969 -28.939 1.00 34.75 302 GLY A CA 1
ATOM 2377 C C . GLY A 1 302 ? 20.492 17.502 -29.460 1.00 34.75 302 GLY A C 1
ATOM 2378 O O . GLY A 1 302 ? 19.955 18.442 -28.869 1.00 34.75 302 GLY A O 1
ATOM 2379 N N . ARG A 1 303 ? 19.936 16.973 -30.564 1.00 35.91 303 ARG A N 1
ATOM 2380 C CA . ARG A 1 303 ? 18.690 17.497 -31.168 1.00 35.91 303 ARG A CA 1
ATOM 2381 C C . ARG A 1 303 ? 17.424 16.693 -30.876 1.00 35.91 303 ARG A C 1
ATOM 2383 O O . ARG A 1 303 ? 16.349 17.284 -30.950 1.00 35.91 303 ARG A O 1
ATOM 2390 N N . PHE A 1 304 ? 17.514 15.420 -30.490 1.00 38.91 304 PHE A N 1
ATOM 2391 C CA . PHE A 1 304 ? 16.315 14.644 -30.136 1.00 38.91 304 PHE A CA 1
ATOM 2392 C C . PHE A 1 304 ? 15.773 14.985 -28.738 1.00 38.91 304 PHE A C 1
ATOM 2394 O O . PHE A 1 304 ? 14.561 15.005 -28.547 1.00 38.91 304 PHE A O 1
ATOM 2401 N N . PHE A 1 305 ? 16.637 15.401 -27.806 1.00 40.03 305 PHE A N 1
ATOM 2402 C CA . PHE A 1 305 ? 16.247 15.795 -26.442 1.00 40.03 305 PHE A CA 1
ATOM 2403 C C . PHE A 1 305 ? 15.906 17.290 -26.266 1.00 40.03 305 PHE A C 1
ATOM 2405 O O . PHE A 1 305 ? 15.708 17.751 -25.147 1.00 40.03 305 PHE A O 1
ATOM 2412 N N . LYS A 1 306 ? 15.800 18.074 -27.352 1.00 31.23 306 LYS A N 1
ATOM 2413 C CA . LYS A 1 306 ? 15.477 19.521 -27.311 1.00 31.23 306 LYS A CA 1
ATOM 2414 C C . LYS A 1 306 ? 14.159 19.895 -27.999 1.00 31.23 306 LYS A C 1
ATOM 2416 O O . LYS A 1 306 ? 14.045 20.946 -28.630 1.00 31.23 306 LYS A O 1
ATOM 2421 N N . ARG A 1 307 ? 13.133 19.054 -27.864 1.00 34.53 307 ARG A N 1
ATOM 2422 C CA . ARG A 1 307 ? 11.740 19.457 -28.122 1.00 34.53 307 ARG A CA 1
ATOM 2423 C C . ARG A 1 307 ? 10.841 19.161 -26.923 1.00 34.53 307 ARG A C 1
ATOM 2425 O O . ARG A 1 307 ? 9.988 18.282 -26.987 1.00 34.53 307 ARG A O 1
ATOM 2432 N N . ARG A 1 308 ? 11.018 19.951 -25.867 1.00 31.88 308 ARG A N 1
ATOM 2433 C CA . ARG A 1 308 ? 9.962 20.703 -25.175 1.00 31.88 308 ARG A CA 1
ATOM 2434 C C . ARG A 1 308 ? 10.608 21.775 -24.312 1.00 31.88 308 ARG A C 1
ATOM 2436 O O . ARG A 1 308 ? 11.632 21.454 -23.678 1.00 31.88 308 ARG A O 1
#

Radius of gyration: 24.91 Å; chains: 1; bounding box: 59×41×87 Å

Sequence (308 aa):
MLIKHLQSMKVPDVDELTKRITLFASRPRPYLPDESFGQLYAGLPEQDVEWSWINPNRALLKEPGTQSFIHDASDRAYYDHQSERGRSPDRITGIAEFAQRIANERGEERGLQELLGIGSDGSIINDRFLRINVDGYESPLGDIFRINGNGNHRLAALAALEVPCVPAEVEWRRGPFSTTPCRIDEDCDERIAYRTLLHAFGVASYIDPTNFTENYSGIVTKDWPYLIDDPDSAVESLSALEALSGETYTSSIGRLPRHLFNDPDNLIAAGNHLVQTLSGVESDFDSTTLMQRSTNDSGFIGRFFKRR

Secondary structure (DSSP, 8-state):
-HHHHHHHSPPPPHHHHHHHHHHHHT--------TTT----TT-SS-SEEEEEE-GGGEEPPPTTSTTSS---SSHHHHTT-S--PPPPPHHHHHHHHHHHHHHTTT-HHHHHHHHTB-TTSPBP--TTTS-EEEEE--TT--EEEE-SS-HHHHHHHHHTT-S-EEEEEEE---PPP-PPPPSSTHHHHHHHHHHHHHHTTSSEES-SS-TTT---EE--SS-GGGGS-HHHHHHHHHHHHHHHTS---S-BTTB-GGGGG-HHHHHHHHHHHHHHHHHHHHHHHHHHTTS-------GGGGTT---